Protein AF-A0A2R5L5A8-F1 (afdb_monomer)

Mean predicted aligned error: 20.53 Å

Organism: NCBI:txid34597

Secondary structure (DSSP, 8-state):
--SSSTTTTTTS-TT-----S-S--------TTS--S--------------TT---------------------PPPPSS----PPP---TTHHHHHHHHHHHHHHHHHHHHHHHHHHHHHHHHGGG-TTHHHHHHHHHHHHHHHHHHHHHHHHHHHHHHH--------TT-HHHHHHHHHHHHHHHHHHHHHHHHHHHHHHHHHHHHHHHHHHHHHHHHHHHHHHHHHHHHHHHHHHHHHHHHHHTTSPPP---

Sequence (255 aa):
AGGFEEHWQHRMGANWSVTSVQSAPEAVGACTLCQQQGAPENSAKGRLNWTFAGEALDHLVDESPSKNIFPSICSAPSMTGMRMCAVVELMDHELLKKRVDESICLVRRLEGTVQQLLDVLMELAPQFDEASNSKGLLQDALTGCRSIRICLVESFRLICSFTISPIPDAKDECHQRCCYENKQLKDELTSLSEKHSKQSTELQNALDQISTFKEKKEGMERAISRQLNKTKMVLKQTRGNLNVLRNKDPKPEKK

Nearest PDB structures (foldseek):
  6gir-assembly1_A-2  TM=7.587E-01  e=1.049E+00  Arabidopsis thaliana
  3qo5-assembly1_A-2  TM=7.769E-01  e=2.145E+00  Candida albicans
  3ja6-assembly1_I  TM=4.341E-01  e=4.995E+00  Escherichia coli
  5nnv-assembly1_A  TM=5.055E-01  e=8.969E+00  Bacillus subtilis subsp. subtilis str. 168

pLDDT: mean 70.55, std 26.15, range [29.61, 98.44]

Radius of gyration: 45.88 Å; Cα contacts (8 Å, |Δi|>4): 43; chains: 1; bounding box: 86×84×143 Å

Structure (mmCIF, N/CA/C/O backbone):
data_AF-A0A2R5L5A8-F1
#
_entry.id   AF-A0A2R5L5A8-F1
#
loop_
_atom_site.group_PDB
_atom_site.id
_atom_site.type_symbol
_atom_site.label_atom_id
_atom_site.label_alt_id
_atom_site.label_comp_id
_atom_site.label_asym_id
_atom_site.label_entity_id
_atom_site.label_seq_id
_atom_site.pdbx_PDB_ins_code
_atom_site.Cartn_x
_atom_site.Cartn_y
_atom_site.Cartn_z
_atom_site.occupancy
_atom_site.B_iso_or_equiv
_atom_site.auth_seq_id
_atom_site.auth_comp_id
_atom_site.auth_asym_id
_atom_site.auth_atom_id
_atom_site.pdbx_PDB_model_num
ATOM 1 N N . ALA A 1 1 ? -4.826 17.226 -42.762 1.00 43.16 1 ALA A N 1
ATOM 2 C CA . ALA A 1 1 ? -4.986 15.830 -42.308 1.00 43.16 1 ALA A CA 1
ATOM 3 C C . ALA A 1 1 ? -4.917 14.947 -43.545 1.00 43.16 1 ALA A C 1
ATOM 5 O O . ALA A 1 1 ? -5.653 15.232 -44.477 1.00 43.16 1 ALA A O 1
ATOM 6 N N . GLY A 1 2 ? -3.978 14.000 -43.612 1.00 35.91 2 GLY A N 1
ATOM 7 C CA . GLY A 1 2 ? -3.829 13.127 -44.789 1.00 35.91 2 GLY A CA 1
ATOM 8 C C . GLY A 1 2 ? -2.410 12.646 -45.121 1.00 35.91 2 GLY A C 1
ATOM 9 O O . GLY A 1 2 ? -2.268 11.877 -46.051 1.00 35.91 2 GLY A O 1
ATOM 10 N N . GLY A 1 3 ? -1.363 13.066 -44.397 1.00 31.98 3 GLY A N 1
ATOM 11 C CA . GLY A 1 3 ? 0.029 12.687 -44.726 1.00 31.98 3 GLY A CA 1
ATOM 12 C C . GLY A 1 3 ? 0.763 11.825 -43.692 1.00 31.98 3 GLY A C 1
ATOM 13 O O . GLY A 1 3 ? 1.909 11.460 -43.917 1.00 31.98 3 GLY A O 1
ATOM 14 N N . PHE A 1 4 ? 0.151 11.527 -42.540 1.00 38.19 4 PHE A N 1
ATOM 15 C CA . PHE A 1 4 ? 0.830 10.826 -41.435 1.00 38.19 4 PHE A CA 1
ATOM 16 C C . PHE A 1 4 ? 0.575 9.308 -41.425 1.00 38.19 4 PHE A C 1
ATOM 18 O O . PHE A 1 4 ? 1.280 8.562 -40.751 1.00 38.19 4 PHE A O 1
ATOM 25 N N . GLU A 1 5 ? -0.422 8.848 -42.181 1.00 35.78 5 GLU A N 1
ATOM 26 C CA . GLU A 1 5 ? -0.946 7.478 -42.110 1.00 35.78 5 GLU A CA 1
ATOM 27 C C . GLU A 1 5 ? -0.343 6.558 -43.188 1.00 35.78 5 GLU A C 1
ATOM 29 O O . GLU A 1 5 ? -0.142 5.368 -42.955 1.00 35.78 5 GLU A O 1
ATOM 34 N N . GLU A 1 6 ? 0.082 7.120 -44.325 1.00 41.88 6 GLU A N 1
ATOM 35 C CA . GLU A 1 6 ? 0.626 6.349 -45.453 1.00 41.88 6 GLU A CA 1
ATOM 36 C C . GLU A 1 6 ? 2.053 5.818 -45.210 1.00 41.88 6 GLU A C 1
ATOM 38 O O . GLU A 1 6 ? 2.452 4.817 -45.802 1.00 41.88 6 GLU A O 1
ATOM 43 N N . HIS A 1 7 ? 2.832 6.412 -44.295 1.00 42.75 7 HIS A N 1
ATOM 44 C CA . HIS A 1 7 ? 4.212 5.962 -44.046 1.00 42.75 7 HIS A CA 1
ATOM 45 C C . HIS A 1 7 ? 4.301 4.679 -43.197 1.00 42.75 7 HIS A C 1
ATOM 47 O O . HIS A 1 7 ? 5.320 3.986 -43.218 1.00 42.75 7 HIS A O 1
ATOM 53 N N . TRP A 1 8 ? 3.242 4.334 -42.459 1.00 37.72 8 TRP A N 1
ATOM 54 C CA . TRP A 1 8 ? 3.260 3.216 -41.508 1.00 37.72 8 TRP A CA 1
ATOM 55 C C . TRP A 1 8 ? 2.626 1.926 -42.039 1.00 37.72 8 TRP A C 1
ATOM 57 O O . TRP A 1 8 ? 2.955 0.849 -41.539 1.00 37.72 8 TRP A O 1
ATOM 67 N N . GLN A 1 9 ? 1.814 1.990 -43.099 1.00 39.84 9 GLN A N 1
ATOM 68 C CA . GLN A 1 9 ? 1.164 0.804 -43.678 1.00 39.84 9 GLN A CA 1
ATOM 69 C C . GLN A 1 9 ? 2.147 -0.177 -44.339 1.00 39.84 9 GLN A C 1
ATOM 71 O O . GLN A 1 9 ? 1.884 -1.373 -44.378 1.00 39.84 9 GLN A O 1
ATOM 76 N N . HIS A 1 10 ? 3.322 0.280 -44.780 1.00 41.53 10 HIS A N 1
ATOM 77 C CA . HIS A 1 10 ? 4.323 -0.600 -45.397 1.00 41.53 10 HIS A CA 1
ATOM 78 C C . HIS A 1 10 ? 5.197 -1.388 -44.400 1.00 41.53 10 HIS A C 1
ATOM 80 O O . HIS A 1 10 ? 5.975 -2.239 -44.831 1.00 41.53 10 HIS A O 1
ATOM 86 N N . ARG A 1 11 ? 5.110 -1.124 -43.084 1.00 47.28 11 ARG A N 1
ATOM 87 C CA . ARG A 1 11 ? 5.985 -1.750 -42.068 1.00 47.28 11 ARG A CA 1
ATOM 88 C C . ARG A 1 11 ? 5.306 -2.774 -41.159 1.00 47.28 11 ARG A C 1
ATOM 90 O O . ARG A 1 11 ? 6.015 -3.500 -40.469 1.00 47.28 11 ARG A O 1
ATOM 97 N N . MET A 1 12 ? 3.978 -2.866 -41.170 1.00 40.78 12 MET A N 1
ATOM 98 C CA . MET A 1 12 ? 3.218 -3.762 -40.294 1.00 40.78 12 MET A CA 1
ATOM 99 C C . MET A 1 12 ? 2.285 -4.619 -41.158 1.00 40.78 12 MET A C 1
ATOM 101 O O . MET A 1 12 ? 1.505 -4.082 -41.935 1.00 40.78 12 MET A O 1
ATOM 105 N N . GLY A 1 13 ? 2.402 -5.949 -41.076 1.00 36.38 13 GLY A N 1
ATOM 106 C CA . GLY A 1 13 ? 1.598 -6.893 -41.866 1.00 36.38 13 GLY A CA 1
ATOM 107 C C . GLY A 1 13 ? 0.079 -6.760 -41.655 1.00 36.38 13 GLY A C 1
ATOM 108 O O . GLY A 1 13 ? -0.372 -6.092 -40.729 1.00 36.38 13 GLY A O 1
ATOM 109 N N . ALA A 1 14 ? -0.692 -7.443 -42.512 1.00 35.97 14 ALA A N 1
ATOM 110 C CA . ALA A 1 14 ? -2.118 -7.246 -42.839 1.00 35.97 14 ALA A CA 1
ATOM 111 C C . ALA A 1 14 ? -3.178 -7.283 -41.706 1.00 35.97 14 ALA A C 1
ATOM 113 O O . ALA A 1 14 ? -4.368 -7.263 -42.003 1.00 35.97 14 ALA A O 1
ATOM 114 N N . ASN A 1 15 ? -2.796 -7.297 -40.428 1.00 37.62 15 ASN A N 1
ATOM 115 C CA . ASN A 1 15 ? -3.724 -7.453 -39.302 1.00 37.62 15 ASN A CA 1
ATOM 116 C C . ASN A 1 15 ? -3.792 -6.231 -38.367 1.00 37.62 15 ASN A C 1
ATOM 118 O O . ASN A 1 15 ? -4.328 -6.341 -37.267 1.00 37.62 15 ASN A O 1
ATOM 122 N N . TRP A 1 16 ? -3.256 -5.073 -38.762 1.00 34.47 16 TRP A N 1
ATOM 123 C CA . TRP A 1 16 ? -3.332 -3.859 -37.943 1.00 34.47 16 TRP A CA 1
ATOM 124 C C . TRP A 1 16 ? -4.451 -2.934 -38.435 1.00 34.47 16 TRP A C 1
ATOM 126 O O . TRP A 1 16 ? -4.299 -2.249 -39.443 1.00 34.47 16 TRP A O 1
ATOM 136 N N . SER A 1 17 ? -5.564 -2.869 -37.700 1.00 33.00 17 SER A N 1
ATOM 137 C CA . SER A 1 17 ? -6.577 -1.818 -37.859 1.00 33.00 17 SER A CA 1
ATOM 138 C C . SER A 1 17 ? -6.504 -0.837 -36.691 1.00 33.00 17 SER A C 1
ATOM 140 O O . SER A 1 17 ? -6.613 -1.242 -35.534 1.00 33.00 17 SER A O 1
ATOM 142 N N . VAL A 1 18 ? -6.348 0.455 -36.986 1.00 36.56 18 VAL A N 1
ATOM 143 C CA . VAL A 1 18 ? -6.511 1.536 -36.006 1.00 36.56 18 VAL A CA 1
ATOM 144 C C . VAL A 1 18 ? -8.008 1.740 -35.786 1.00 36.56 18 VAL A C 1
ATOM 146 O O . VAL A 1 18 ? -8.683 2.382 -36.586 1.00 36.56 18 VAL A O 1
ATOM 149 N N . THR A 1 19 ? -8.556 1.179 -34.711 1.00 32.97 19 THR A N 1
ATOM 150 C CA . THR A 1 19 ? -9.856 1.631 -34.212 1.00 32.97 19 THR A CA 1
ATOM 151 C C . THR A 1 19 ? -9.665 2.941 -33.461 1.00 32.97 19 THR A C 1
ATOM 153 O O . THR A 1 19 ? -8.941 3.017 -32.471 1.00 32.97 19 THR A O 1
ATOM 156 N N . SER A 1 20 ? -10.312 3.962 -34.017 1.00 30.47 20 SER A N 1
ATOM 157 C CA . SER A 1 20 ? -10.499 5.318 -33.515 1.00 30.47 20 SER A CA 1
ATOM 158 C C . SER A 1 20 ? -10.617 5.402 -31.990 1.00 30.47 20 SER A C 1
ATOM 160 O O . SER A 1 20 ? -11.423 4.706 -31.372 1.00 30.47 20 SER A O 1
ATOM 162 N N . VAL A 1 21 ? -9.836 6.309 -31.402 1.00 37.84 21 VAL A N 1
ATOM 163 C CA . VAL A 1 21 ? -9.907 6.702 -29.993 1.00 37.84 21 VAL A CA 1
ATOM 164 C C . VAL A 1 21 ? -11.184 7.509 -29.781 1.00 37.84 21 VAL A C 1
ATOM 166 O O . VAL A 1 21 ? -11.181 8.729 -29.901 1.00 37.84 21 VAL A O 1
ATOM 169 N N . GLN A 1 22 ? -12.281 6.829 -29.471 1.00 35.88 22 GLN A N 1
ATOM 170 C CA . GLN A 1 22 ? -13.429 7.415 -28.789 1.00 35.88 22 GLN A CA 1
ATOM 171 C C . GLN A 1 22 ? -14.140 6.311 -28.003 1.00 35.88 22 GLN A C 1
ATOM 173 O O . GLN A 1 22 ? -14.654 5.360 -28.581 1.00 35.88 22 GLN A O 1
ATOM 178 N N . SER A 1 23 ? -14.188 6.513 -26.684 1.00 30.41 23 SER A N 1
ATOM 179 C CA . SER A 1 23 ? -14.900 5.725 -25.668 1.00 30.41 23 SER A CA 1
ATOM 180 C C . SER A 1 23 ? -14.149 4.531 -25.058 1.00 30.41 23 SER A C 1
ATOM 182 O O . SER A 1 23 ? -13.997 3.486 -25.677 1.00 30.41 23 SER A O 1
ATOM 184 N N . ALA A 1 24 ? -13.836 4.708 -23.768 1.00 29.97 24 ALA A N 1
ATOM 185 C CA . ALA A 1 24 ? -13.964 3.750 -22.660 1.00 29.97 24 ALA A CA 1
ATOM 186 C C . ALA A 1 24 ? -12.665 3.317 -21.929 1.00 29.97 24 ALA A C 1
ATOM 188 O O . ALA A 1 24 ? -11.636 3.085 -22.563 1.00 29.97 24 ALA A O 1
ATOM 189 N N . PRO A 1 25 ? -12.728 3.236 -20.579 1.00 45.41 25 PRO A N 1
ATOM 190 C CA . PRO A 1 25 ? -11.681 2.723 -19.695 1.00 45.41 25 PRO A CA 1
ATOM 191 C C . PRO A 1 25 ? -11.634 1.183 -19.743 1.00 45.41 25 PRO A C 1
ATOM 193 O O . PRO A 1 25 ? -12.505 0.564 -20.336 1.00 45.41 25 PRO A O 1
ATOM 196 N N . GLU A 1 26 ? -10.647 0.588 -19.064 1.00 40.97 26 GLU A N 1
ATOM 197 C CA . GLU A 1 26 ? -10.348 -0.859 -18.986 1.00 40.97 26 GLU A CA 1
ATOM 198 C C . GLU A 1 26 ? -9.492 -1.419 -20.134 1.00 40.97 26 G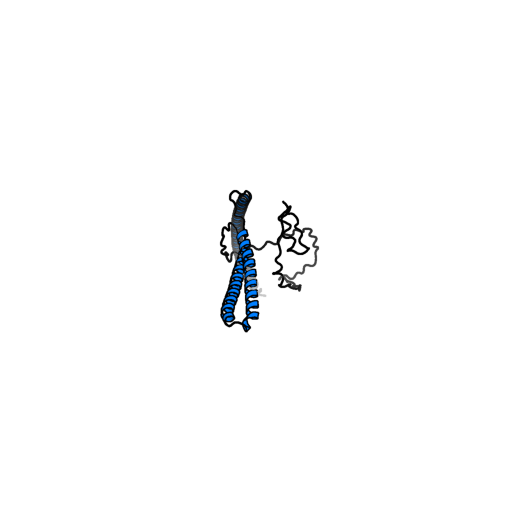LU A C 1
ATOM 200 O O . GLU A 1 26 ? -9.967 -2.010 -21.096 1.00 40.97 26 GLU A O 1
ATOM 205 N N . ALA A 1 27 ? -8.170 -1.325 -19.973 1.00 32.53 27 ALA A N 1
ATOM 206 C CA . ALA A 1 27 ? -7.233 -2.215 -20.652 1.00 32.53 27 ALA A CA 1
ATOM 207 C C . ALA A 1 27 ? -6.053 -2.519 -19.721 1.00 32.53 27 ALA A C 1
ATOM 209 O O . ALA A 1 27 ? -4.976 -1.931 -19.814 1.00 32.53 27 ALA A O 1
ATOM 210 N N . VAL A 1 28 ? -6.265 -3.452 -18.790 1.00 39.16 28 VAL A N 1
ATOM 211 C CA . VAL A 1 28 ? -5.168 -4.152 -18.114 1.00 39.16 28 VAL A CA 1
ATOM 212 C C . VAL A 1 28 ? -4.568 -5.113 -19.139 1.00 39.16 28 VAL A C 1
ATOM 214 O O . VAL A 1 28 ? -5.060 -6.220 -19.347 1.00 39.16 28 VAL A O 1
ATOM 217 N N . GLY A 1 29 ? -3.531 -4.659 -19.843 1.00 33.00 29 GLY A N 1
ATOM 218 C CA . GLY A 1 29 ? -2.768 -5.489 -20.769 1.00 33.00 29 GLY A CA 1
ATOM 219 C C . GLY A 1 29 ? -1.940 -6.517 -20.003 1.00 33.00 29 GLY A C 1
ATOM 220 O O . GLY A 1 29 ? -0.939 -6.176 -19.374 1.00 33.00 29 GLY A O 1
ATOM 221 N N . ALA A 1 30 ? -2.362 -7.780 -20.052 1.00 30.70 30 ALA A N 1
ATOM 222 C CA . ALA A 1 30 ? -1.620 -8.907 -19.507 1.00 30.70 30 ALA A CA 1
ATOM 223 C C . ALA A 1 30 ? -0.300 -9.114 -20.273 1.00 30.70 30 ALA A C 1
ATOM 225 O O . ALA A 1 30 ? -0.287 -9.331 -21.484 1.00 30.70 30 ALA A O 1
ATOM 226 N N . CYS A 1 31 ? 0.818 -9.077 -19.547 1.00 32.59 31 CYS A N 1
ATOM 227 C CA . CYS A 1 31 ? 2.131 -9.476 -20.043 1.00 32.59 31 CYS A CA 1
ATOM 228 C C . CYS A 1 31 ? 2.191 -11.010 -20.145 1.00 32.59 31 CYS A C 1
ATOM 230 O O . CYS A 1 31 ? 2.147 -11.715 -19.137 1.00 32.59 31 CYS A O 1
ATOM 232 N N . THR A 1 32 ? 2.321 -11.536 -21.362 1.00 35.72 32 THR A N 1
ATOM 233 C CA . THR A 1 32 ? 2.351 -12.976 -21.688 1.00 35.72 32 THR A CA 1
ATOM 234 C C . THR A 1 32 ? 3.638 -13.706 -21.278 1.00 35.72 32 THR A C 1
ATOM 236 O O . THR A 1 32 ? 3.840 -14.853 -21.662 1.00 35.72 32 THR A O 1
ATOM 239 N N . LEU A 1 33 ? 4.500 -13.096 -20.456 1.00 34.94 33 LEU A N 1
ATOM 240 C CA . LEU A 1 33 ? 5.757 -13.702 -19.993 1.00 34.94 33 LEU A CA 1
ATOM 241 C C . LEU A 1 33 ? 5.707 -14.301 -18.576 1.00 34.94 33 LEU A C 1
ATOM 243 O O . LEU A 1 33 ? 6.693 -14.890 -18.143 1.00 34.94 33 LEU A O 1
ATOM 247 N N . CYS A 1 34 ? 4.578 -14.206 -17.865 1.00 34.62 34 CYS A N 1
ATOM 248 C CA . CYS A 1 34 ? 4.466 -14.669 -16.471 1.00 34.62 34 CYS A CA 1
ATOM 249 C C . CYS A 1 34 ? 3.620 -15.943 -16.284 1.00 34.62 34 CYS A C 1
ATOM 251 O O . CYS A 1 34 ? 3.324 -16.325 -15.154 1.00 34.62 34 CYS A O 1
ATOM 253 N N . GLN A 1 35 ? 3.210 -16.617 -17.362 1.00 35.34 35 GLN A N 1
ATOM 254 C CA . GLN A 1 35 ? 2.245 -17.720 -17.304 1.00 35.34 35 GLN A CA 1
ATOM 255 C C . GLN A 1 35 ? 2.914 -19.102 -17.323 1.00 35.34 35 GLN A C 1
ATOM 257 O O . GLN A 1 35 ? 2.592 -19.946 -18.150 1.00 35.34 35 GLN A O 1
ATOM 262 N N . GLN A 1 36 ? 3.855 -19.350 -16.412 1.00 37.78 36 GLN A N 1
ATOM 263 C CA . GLN A 1 36 ? 4.289 -20.710 -16.080 1.00 37.78 36 GLN A CA 1
ATOM 264 C C . GLN A 1 36 ? 4.637 -20.796 -14.598 1.00 37.78 36 GLN A C 1
ATOM 266 O O . GLN A 1 36 ? 5.786 -20.594 -14.221 1.00 37.78 36 GLN A O 1
ATOM 271 N N . GLN A 1 37 ? 3.646 -21.118 -13.764 1.00 31.97 37 GLN A N 1
ATOM 272 C CA . GLN A 1 37 ? 3.868 -21.852 -12.516 1.00 31.97 37 GLN A CA 1
ATOM 273 C C . GLN A 1 37 ? 2.544 -22.364 -11.929 1.00 31.97 37 GLN A C 1
ATOM 275 O O . GLN A 1 37 ? 1.722 -21.595 -11.446 1.00 31.97 37 GLN A O 1
ATOM 280 N N . GLY A 1 38 ? 2.387 -23.691 -11.981 1.00 29.61 38 GLY A N 1
ATOM 281 C CA . GLY A 1 38 ? 1.801 -24.508 -10.914 1.00 29.61 38 GLY A CA 1
ATOM 282 C C . GLY A 1 38 ? 0.295 -24.424 -10.669 1.00 29.61 38 GLY A C 1
ATOM 283 O O . GLY A 1 38 ? -0.160 -23.666 -9.820 1.00 29.61 38 GLY A O 1
ATOM 284 N N . ALA A 1 39 ? -0.461 -25.324 -11.298 1.00 33.66 39 ALA A N 1
ATOM 285 C CA . ALA A 1 39 ? -1.726 -25.803 -10.744 1.00 33.66 39 ALA A CA 1
ATOM 286 C C . ALA A 1 39 ? -1.468 -26.660 -9.486 1.00 33.66 39 ALA A C 1
ATOM 288 O O . ALA A 1 39 ? -0.502 -27.428 -9.489 1.00 33.66 39 ALA A O 1
ATOM 289 N N . PRO A 1 40 ? -2.338 -26.628 -8.461 1.00 34.94 40 PRO A N 1
ATOM 290 C CA . PRO A 1 40 ? -2.463 -27.742 -7.537 1.00 34.94 40 PRO A CA 1
ATOM 291 C C . PRO A 1 40 ? -3.795 -28.473 -7.733 1.00 34.94 40 PRO A C 1
ATOM 293 O O . PRO A 1 40 ? -4.869 -27.879 -7.833 1.00 34.94 40 PRO A O 1
ATOM 296 N N . GLU A 1 41 ? -3.676 -29.794 -7.797 1.00 30.53 41 GLU A N 1
ATOM 297 C CA . GLU A 1 41 ? -4.751 -30.767 -7.905 1.00 30.53 41 GLU A CA 1
ATOM 298 C C . GLU A 1 41 ? -5.648 -30.801 -6.660 1.00 30.53 41 GLU A C 1
ATOM 300 O O . GLU A 1 41 ? -5.209 -30.665 -5.516 1.00 30.53 41 GLU A O 1
ATOM 305 N N . ASN A 1 42 ? -6.927 -31.070 -6.912 1.00 31.81 42 ASN A N 1
ATOM 306 C CA . ASN A 1 42 ? -7.938 -31.392 -5.919 1.00 31.81 42 ASN A CA 1
ATOM 307 C C . ASN A 1 42 ? -7.620 -32.721 -5.210 1.00 31.81 42 ASN A C 1
ATOM 309 O O . ASN A 1 42 ? -7.535 -33.767 -5.850 1.00 31.81 42 ASN A O 1
ATOM 313 N N . SER A 1 43 ? -7.582 -32.720 -3.876 1.00 30.61 43 SER A N 1
ATOM 314 C CA . SER A 1 43 ? -7.774 -33.943 -3.088 1.00 30.61 43 SER A CA 1
ATOM 315 C C . SER A 1 43 ? -8.543 -33.637 -1.807 1.00 30.61 43 SER A C 1
ATOM 317 O O . SER A 1 43 ? -7.983 -33.343 -0.751 1.00 30.61 43 SER A O 1
ATOM 319 N N . ALA A 1 44 ? -9.869 -33.690 -1.914 1.00 33.50 44 ALA A N 1
ATOM 320 C CA . ALA A 1 44 ? -10.761 -33.698 -0.769 1.00 33.50 44 ALA A CA 1
ATOM 321 C C . ALA A 1 44 ? -10.695 -35.078 -0.096 1.00 33.50 44 ALA A C 1
ATOM 323 O O . ALA A 1 44 ? -11.229 -36.061 -0.607 1.00 33.50 44 ALA A O 1
ATOM 324 N N . LYS A 1 45 ? -10.043 -35.158 1.066 1.00 35.16 45 LYS A N 1
ATOM 325 C CA . LYS A 1 45 ? -10.222 -36.261 2.017 1.00 35.16 45 LYS A CA 1
ATOM 326 C C . LYS A 1 45 ? -10.727 -35.684 3.331 1.00 35.16 45 LYS A C 1
ATOM 328 O O . LYS A 1 45 ? -10.022 -34.937 4.008 1.00 35.16 45 LYS A O 1
ATOM 333 N N . GLY A 1 46 ? -11.982 -36.014 3.630 1.00 35.28 46 GLY A N 1
ATOM 334 C CA . GLY A 1 46 ? -12.712 -35.570 4.807 1.00 35.28 46 GLY A CA 1
ATOM 335 C C . GLY A 1 46 ? -11.990 -35.928 6.099 1.00 35.28 46 GLY A C 1
ATOM 336 O O . GLY A 1 46 ? -11.523 -37.051 6.287 1.00 35.28 46 GLY A O 1
ATOM 337 N N . ARG A 1 47 ? -11.921 -34.949 6.999 1.00 33.97 47 ARG A N 1
ATOM 338 C CA . ARG A 1 47 ? -11.509 -35.144 8.384 1.00 33.97 47 ARG A CA 1
ATOM 339 C C . ARG A 1 47 ? -12.703 -34.774 9.259 1.00 33.97 47 ARG A C 1
ATOM 341 O O . ARG A 1 47 ? -13.047 -33.606 9.391 1.00 33.97 47 ARG A O 1
ATOM 348 N N . LEU A 1 48 ? -13.371 -35.805 9.771 1.00 40.38 48 LEU A N 1
ATOM 349 C CA . LEU A 1 48 ? -14.419 -35.702 10.782 1.00 40.38 48 LEU A CA 1
ATOM 350 C C . LEU A 1 48 ? -13.773 -35.199 12.079 1.00 40.38 48 LEU A C 1
ATOM 352 O O . LEU A 1 48 ? -12.933 -35.893 12.655 1.00 40.38 48 LEU A O 1
ATOM 356 N N . ASN A 1 49 ? -14.138 -33.996 12.517 1.00 35.69 49 ASN A N 1
ATOM 357 C CA . ASN A 1 49 ? -13.743 -33.475 13.821 1.00 35.69 49 ASN A CA 1
ATOM 358 C C . ASN A 1 49 ? -14.819 -33.840 14.846 1.00 35.69 49 ASN A C 1
ATOM 360 O O . ASN A 1 49 ? -15.949 -33.368 14.769 1.00 35.69 49 ASN A O 1
ATOM 364 N N . TRP A 1 50 ? -14.441 -34.682 15.803 1.00 32.38 50 TRP A N 1
ATOM 365 C CA . TRP A 1 50 ? -15.241 -35.021 16.975 1.00 32.38 50 TRP A CA 1
ATOM 366 C C . TRP A 1 50 ? -15.045 -33.955 18.055 1.00 32.38 50 TRP A C 1
ATOM 368 O O . TRP A 1 50 ? -13.910 -33.586 18.363 1.00 32.38 50 TRP A O 1
ATOM 378 N N . THR A 1 51 ? -16.131 -33.479 18.659 1.00 43.34 51 THR A N 1
ATOM 379 C CA . THR A 1 51 ? -16.077 -32.687 19.893 1.00 43.34 51 THR A CA 1
ATOM 380 C C . THR A 1 51 ? -16.282 -33.594 21.109 1.00 43.34 51 THR A C 1
ATOM 382 O O . THR A 1 51 ? -16.892 -34.660 21.032 1.00 43.34 51 THR A O 1
ATOM 385 N N . PHE A 1 52 ? -15.750 -33.159 22.252 1.00 42.78 52 PHE A N 1
ATOM 386 C CA . PHE A 1 52 ? -15.638 -33.883 23.529 1.00 42.78 52 PHE A CA 1
ATOM 387 C C . PHE A 1 52 ? -16.981 -34.303 24.183 1.00 42.78 52 PHE A C 1
ATOM 389 O O . PHE A 1 52 ? -16.978 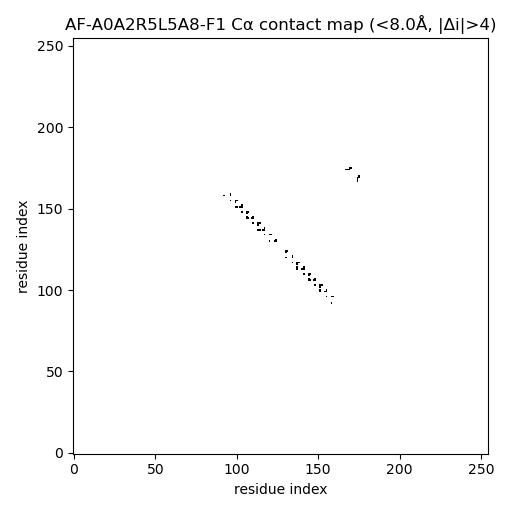-34.845 25.283 1.00 42.78 52 PHE A O 1
ATOM 396 N N . ALA A 1 53 ? -18.126 -34.094 23.523 1.00 44.66 53 ALA A N 1
ATOM 397 C CA . ALA A 1 53 ? -19.458 -34.427 24.038 1.00 44.66 53 ALA A CA 1
ATOM 398 C C . ALA A 1 53 ? -20.313 -35.326 23.115 1.00 44.66 53 ALA A C 1
ATOM 400 O O . ALA A 1 53 ? -21.508 -35.439 23.340 1.00 44.66 53 ALA A O 1
ATOM 401 N N . GLY A 1 54 ? -19.725 -36.001 22.119 1.00 39.78 54 GLY A N 1
ATOM 402 C CA . GLY A 1 54 ? -20.267 -37.264 21.589 1.00 39.78 54 GLY A CA 1
ATOM 403 C C . GLY A 1 54 ? -21.689 -37.289 20.999 1.00 39.78 54 GLY A C 1
ATOM 404 O O . GLY A 1 54 ? -22.324 -38.335 21.085 1.00 39.78 54 GLY A O 1
ATO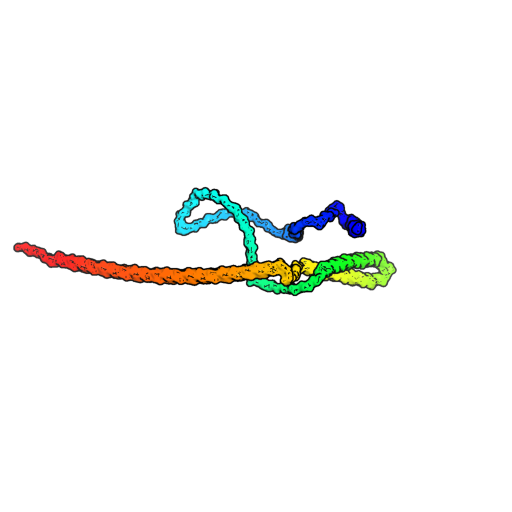M 405 N N . GLU A 1 55 ? -22.179 -36.222 20.362 1.00 36.16 55 GLU A N 1
ATOM 406 C CA . GLU A 1 55 ? -23.460 -36.248 19.633 1.00 36.16 55 GLU A CA 1
ATOM 407 C C . GLU A 1 55 ? -23.272 -35.929 18.140 1.00 36.16 55 GLU A C 1
ATOM 409 O O . GLU A 1 55 ? -22.609 -34.958 17.771 1.00 36.16 55 GLU A O 1
ATOM 414 N N . ALA A 1 56 ? -23.841 -36.781 17.280 1.00 35.66 56 ALA A N 1
ATOM 415 C CA . ALA A 1 56 ? -23.902 -36.602 15.832 1.00 35.66 56 ALA A CA 1
ATOM 416 C C . ALA A 1 56 ? -25.211 -35.888 15.466 1.00 35.66 56 ALA A C 1
ATOM 418 O O . ALA A 1 56 ? -26.282 -36.339 15.870 1.00 35.66 56 ALA A O 1
ATOM 419 N N . LEU A 1 57 ? -25.134 -34.794 14.704 1.00 35.22 57 LEU A N 1
ATOM 420 C CA . LEU A 1 57 ? -26.318 -34.135 14.153 1.00 35.22 57 LEU A CA 1
ATOM 421 C C . LEU A 1 57 ? -26.478 -34.529 12.680 1.00 35.22 57 LEU A C 1
ATOM 423 O O . LEU A 1 57 ? -25.715 -34.079 11.825 1.00 35.22 57 LEU A O 1
ATOM 427 N N . ASP A 1 58 ? -27.474 -35.370 12.407 1.00 35.31 58 ASP A N 1
ATOM 428 C CA . ASP A 1 58 ? -27.961 -35.656 11.060 1.00 35.31 58 ASP A CA 1
ATOM 429 C C . ASP A 1 58 ? -28.873 -34.521 10.557 1.00 35.31 58 ASP A C 1
ATOM 431 O O . ASP A 1 58 ? -29.763 -34.048 11.260 1.00 35.31 58 ASP A O 1
ATOM 435 N N . HIS A 1 59 ? -28.610 -34.114 9.314 1.00 41.28 59 HIS A N 1
ATOM 436 C CA . HIS A 1 59 ? -29.484 -33.476 8.322 1.00 41.28 59 HIS A CA 1
ATOM 437 C C . HIS A 1 59 ? -30.714 -32.670 8.786 1.00 41.28 59 HIS A C 1
ATOM 439 O O . HIS A 1 59 ? -31.774 -33.230 9.051 1.00 41.28 59 HIS A O 1
ATOM 445 N N . LEU A 1 60 ? -30.645 -31.341 8.627 1.00 35.56 60 LEU A N 1
ATOM 446 C CA . LEU A 1 60 ? -31.819 -30.493 8.385 1.00 35.56 60 LEU A CA 1
ATOM 447 C C . LEU A 1 60 ? -31.465 -29.336 7.430 1.00 35.56 60 LEU 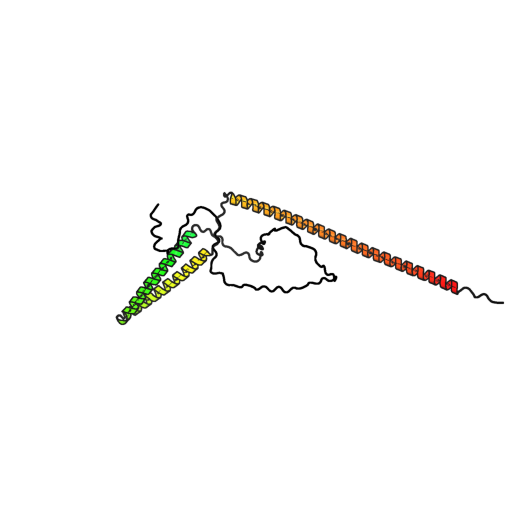A C 1
ATOM 449 O O . LEU A 1 60 ? -30.809 -28.376 7.808 1.00 35.56 60 LEU A O 1
ATOM 453 N N . VAL A 1 61 ? -31.882 -29.526 6.173 1.00 35.84 61 VAL A N 1
ATOM 454 C CA . VAL A 1 61 ? -32.377 -28.545 5.186 1.00 35.84 61 VAL A CA 1
ATOM 455 C C . VAL A 1 61 ? -31.714 -27.157 5.191 1.00 35.84 61 VAL A C 1
ATOM 457 O O . VAL A 1 61 ? -32.110 -26.267 5.936 1.00 35.84 61 VAL A O 1
ATOM 460 N N . ASP A 1 62 ? -30.773 -26.953 4.265 1.00 30.94 62 ASP A N 1
ATOM 461 C CA . ASP A 1 62 ? -30.292 -25.629 3.858 1.00 30.94 62 ASP A CA 1
ATOM 462 C C . ASP A 1 62 ? -31.156 -25.115 2.690 1.00 30.94 62 ASP A C 1
ATOM 464 O O . ASP A 1 62 ? -30.916 -25.436 1.526 1.00 30.94 62 ASP A O 1
ATOM 468 N N . GLU A 1 63 ? -32.202 -24.350 3.006 1.00 37.31 63 GLU A N 1
ATOM 469 C CA . GLU A 1 63 ? -32.740 -23.343 2.088 1.00 37.31 63 GLU A CA 1
ATOM 470 C C . GLU A 1 63 ? -32.250 -21.971 2.557 1.00 37.31 63 GLU A C 1
ATOM 472 O O . GLU A 1 63 ? -32.874 -21.314 3.389 1.00 37.31 63 GLU A O 1
ATOM 477 N N . SER A 1 64 ? -31.125 -21.529 1.997 1.00 33.59 64 SER A N 1
ATOM 478 C CA . SER A 1 64 ? -30.631 -20.161 2.142 1.00 33.59 64 SER A CA 1
ATOM 479 C C . SER A 1 64 ? -30.571 -19.479 0.769 1.00 33.59 64 SER A C 1
ATOM 481 O O . SER A 1 64 ? -29.678 -19.778 -0.029 1.00 33.59 64 SER A O 1
ATOM 483 N N . PRO A 1 65 ? -31.461 -18.516 0.461 1.00 41.44 65 PRO A N 1
ATOM 484 C CA . PRO A 1 65 ? -31.312 -17.650 -0.694 1.00 41.44 65 PRO A CA 1
ATOM 485 C C . PRO A 1 65 ? -30.581 -16.377 -0.261 1.00 41.44 65 PRO A C 1
ATOM 487 O O . PRO A 1 65 ? -31.203 -15.459 0.260 1.00 41.44 65 PRO A O 1
ATOM 490 N N . SER A 1 66 ? -29.265 -16.284 -0.471 1.00 37.47 66 SER A N 1
ATOM 491 C CA . SER A 1 66 ? -28.546 -14.996 -0.512 1.00 37.47 66 SER A CA 1
ATOM 492 C C . SER A 1 66 ? -27.155 -15.159 -1.118 1.00 37.47 66 SER A C 1
ATOM 494 O O . SER A 1 66 ? -26.162 -15.403 -0.437 1.00 37.47 66 SER A O 1
ATOM 496 N N . LYS A 1 67 ? -27.090 -14.967 -2.437 1.00 44.00 67 LYS A N 1
ATOM 497 C CA . LYS A 1 67 ? -25.871 -14.563 -3.136 1.00 44.00 67 LYS A CA 1
ATOM 498 C C . LYS A 1 67 ? -25.500 -13.155 -2.668 1.00 44.00 67 LYS A C 1
ATOM 500 O O . LYS A 1 67 ? -26.037 -12.189 -3.191 1.00 44.00 67 LYS A O 1
ATOM 505 N N . ASN A 1 68 ? -24.567 -13.043 -1.732 1.00 34.03 68 ASN A N 1
ATOM 506 C CA . ASN A 1 68 ? -23.747 -11.845 -1.587 1.00 34.03 68 ASN A CA 1
ATOM 507 C C . ASN A 1 68 ? -22.291 -12.273 -1.732 1.00 34.03 68 ASN A C 1
ATOM 509 O O . ASN A 1 68 ? -21.654 -12.769 -0.806 1.00 34.03 68 ASN A O 1
ATOM 513 N N . ILE A 1 69 ? -21.806 -12.132 -2.964 1.00 36.03 69 ILE A N 1
ATOM 514 C CA . ILE A 1 69 ? -20.395 -12.203 -3.316 1.00 36.03 69 ILE A CA 1
ATOM 515 C C . ILE A 1 69 ? -19.759 -10.962 -2.689 1.00 36.03 69 ILE A C 1
ATOM 517 O O . ILE A 1 69 ? -19.833 -9.872 -3.251 1.00 36.03 69 ILE A O 1
ATOM 521 N N . PHE A 1 70 ? -19.177 -11.105 -1.502 1.00 30.73 70 PHE A N 1
ATOM 522 C CA . PHE A 1 70 ? -18.225 -10.113 -1.023 1.00 30.73 70 PHE A CA 1
ATOM 523 C C . PHE A 1 70 ? -16.950 -10.260 -1.863 1.00 30.73 70 PHE A C 1
ATOM 525 O O . PHE A 1 70 ? -16.409 -11.369 -1.935 1.00 30.73 70 PHE A O 1
ATOM 532 N N . PRO A 1 71 ? -16.455 -9.196 -2.522 1.00 36.19 71 PRO A N 1
ATOM 533 C CA . PRO A 1 71 ? -15.135 -9.246 -3.120 1.00 36.19 71 PRO A CA 1
ATOM 534 C C . PRO A 1 71 ? -14.123 -9.483 -1.999 1.00 36.19 71 PRO A C 1
ATOM 536 O O . PRO A 1 71 ? -14.152 -8.821 -0.961 1.00 36.19 71 PRO A O 1
ATOM 539 N N . SER A 1 72 ? -13.270 -10.484 -2.211 1.00 31.11 72 SER A N 1
ATOM 540 C CA . SER A 1 72 ? -12.166 -10.845 -1.329 1.00 31.11 72 SER A CA 1
ATOM 541 C C . SER A 1 72 ? -11.438 -9.584 -0.874 1.00 31.11 72 SER A C 1
ATOM 543 O O . SER A 1 72 ? -10.893 -8.850 -1.696 1.00 31.11 72 SER A O 1
ATOM 545 N N . ILE A 1 73 ? -11.430 -9.338 0.435 1.00 35.91 73 ILE A N 1
ATOM 546 C CA . ILE A 1 73 ? -10.622 -8.291 1.052 1.00 35.91 73 ILE A CA 1
ATOM 547 C C . ILE A 1 73 ? -9.172 -8.616 0.692 1.00 35.91 73 ILE A C 1
ATOM 549 O O . ILE A 1 73 ? -8.604 -9.583 1.203 1.00 35.91 73 ILE A O 1
ATOM 553 N N . CYS A 1 74 ? -8.586 -7.845 -0.228 1.00 34.16 74 CYS A N 1
ATOM 554 C CA . CYS A 1 74 ? -7.145 -7.830 -0.428 1.00 34.16 74 CYS A CA 1
ATOM 555 C C . CYS A 1 74 ? -6.531 -7.522 0.931 1.00 34.16 74 CYS A C 1
ATOM 557 O O . CYS A 1 74 ? -6.706 -6.428 1.468 1.00 34.16 74 CYS A O 1
ATOM 559 N N . SER A 1 75 ? -5.878 -8.521 1.517 1.00 34.81 75 SER A N 1
ATOM 560 C CA . SER A 1 75 ? -5.165 -8.376 2.772 1.00 34.81 75 SER A CA 1
ATOM 561 C C . SER A 1 75 ? -4.228 -7.180 2.639 1.00 34.81 75 SER A C 1
ATOM 563 O O . SER A 1 75 ? -3.367 -7.160 1.757 1.00 34.81 75 SER A O 1
ATOM 565 N N . AL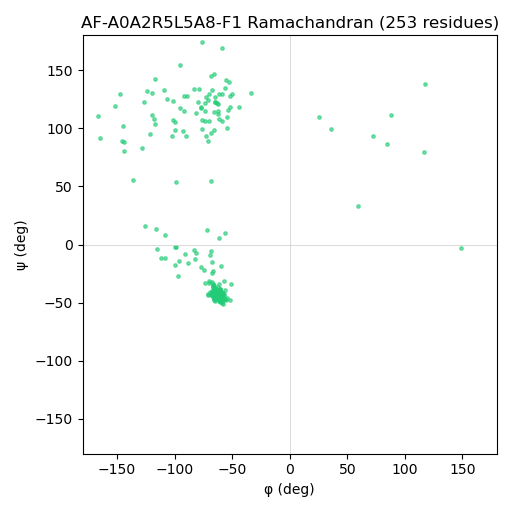A A 1 76 ? -4.432 -6.165 3.479 1.00 39.34 76 ALA A N 1
ATOM 566 C CA . ALA A 1 76 ? -3.500 -5.057 3.588 1.00 39.34 76 ALA A CA 1
ATOM 567 C C . ALA A 1 76 ? -2.098 -5.650 3.816 1.00 39.34 76 ALA A C 1
ATOM 569 O O . ALA A 1 76 ? -1.952 -6.513 4.692 1.00 39.34 76 ALA A O 1
ATOM 570 N N . PRO A 1 77 ? -1.079 -5.264 3.027 1.00 43.00 77 PRO A N 1
ATOM 571 C CA . PRO A 1 77 ? 0.261 -5.780 3.236 1.00 43.00 77 PRO A CA 1
ATOM 572 C C . PRO A 1 77 ? 0.688 -5.406 4.654 1.00 43.00 77 PRO A C 1
ATOM 574 O O . PRO A 1 77 ? 0.530 -4.256 5.075 1.00 43.00 77 PRO A O 1
ATOM 577 N N . SER A 1 78 ? 1.168 -6.399 5.408 1.00 37.91 78 SER A N 1
ATOM 578 C CA . SER A 1 78 ? 1.638 -6.180 6.769 1.00 37.91 78 SER A CA 1
ATOM 579 C C . SER A 1 78 ? 2.665 -5.051 6.764 1.00 37.91 78 SER A C 1
ATOM 581 O O . SER A 1 78 ? 3.493 -4.946 5.857 1.00 37.91 78 SER A O 1
ATOM 583 N N . MET A 1 79 ? 2.594 -4.196 7.782 1.00 41.97 79 MET A N 1
ATOM 584 C CA . MET A 1 79 ? 3.522 -3.094 8.050 1.00 41.97 79 MET A CA 1
ATOM 585 C C . MET A 1 79 ? 4.906 -3.629 8.460 1.00 41.97 79 MET A C 1
ATOM 587 O O . MET A 1 79 ? 5.429 -3.313 9.523 1.00 41.97 79 MET A O 1
ATOM 591 N N . THR A 1 80 ? 5.498 -4.482 7.628 1.00 44.16 80 THR A N 1
ATOM 592 C CA . THR A 1 80 ? 6.810 -5.091 7.822 1.00 44.16 80 THR A CA 1
ATOM 593 C C . THR A 1 80 ? 7.606 -4.849 6.547 1.00 44.16 80 THR A C 1
ATOM 595 O O . THR A 1 80 ? 7.634 -5.663 5.630 1.00 44.16 80 THR A O 1
ATOM 598 N N . GLY A 1 81 ? 8.201 -3.659 6.480 1.00 43.09 81 GLY A N 1
ATOM 599 C CA . GLY A 1 81 ? 8.989 -3.191 5.345 1.00 43.09 81 GLY A CA 1
ATOM 600 C C . GLY A 1 81 ? 8.354 -1.973 4.694 1.00 43.09 81 GLY A C 1
ATOM 601 O O . GLY A 1 81 ? 7.733 -2.084 3.640 1.00 43.09 81 GLY A O 1
ATOM 602 N N . MET A 1 82 ? 8.546 -0.793 5.292 1.00 49.03 82 MET A N 1
ATOM 603 C CA . MET A 1 82 ? 8.485 0.448 4.520 1.00 49.03 82 MET A CA 1
ATOM 604 C C . MET A 1 82 ? 9.473 0.292 3.359 1.00 49.03 82 MET A C 1
ATOM 606 O O . MET A 1 82 ? 10.684 0.401 3.551 1.00 49.03 82 MET A O 1
ATOM 610 N N . ARG A 1 83 ? 8.977 -0.031 2.160 1.00 55.97 83 ARG A N 1
ATOM 611 C CA . ARG A 1 83 ? 9.786 0.093 0.950 1.00 55.97 83 ARG A CA 1
ATOM 612 C C . ARG A 1 83 ? 10.102 1.574 0.840 1.00 55.97 83 ARG A C 1
ATOM 614 O O . ARG A 1 83 ? 9.191 2.387 0.710 1.00 55.97 83 ARG A O 1
ATOM 621 N N . MET A 1 84 ? 11.376 1.927 0.968 1.00 48.00 84 MET A N 1
ATOM 622 C CA . MET A 1 84 ? 11.816 3.271 0.633 1.00 48.00 84 MET A CA 1
ATOM 623 C C . MET A 1 84 ? 11.517 3.477 -0.852 1.00 48.00 84 MET A C 1
ATOM 625 O O . MET A 1 84 ? 12.137 2.848 -1.705 1.00 48.00 84 MET A O 1
ATOM 629 N N . CYS A 1 85 ? 10.519 4.302 -1.149 1.00 57.03 85 CYS A N 1
ATOM 630 C CA . CYS A 1 85 ? 10.183 4.700 -2.506 1.00 57.03 85 CYS A CA 1
ATOM 631 C C . CYS A 1 85 ? 10.759 6.097 -2.728 1.00 57.03 85 CYS A C 1
ATOM 633 O O . CYS A 1 85 ? 10.454 7.018 -1.971 1.00 57.03 85 CYS A O 1
ATOM 635 N N . ALA A 1 86 ? 11.593 6.258 -3.752 1.00 56.78 86 ALA A N 1
ATOM 636 C CA . ALA A 1 86 ? 11.971 7.580 -4.225 1.00 56.78 86 ALA A CA 1
ATOM 637 C C . ALA A 1 86 ? 10.833 8.116 -5.100 1.00 56.78 86 ALA A C 1
ATOM 639 O O . ALA A 1 86 ? 10.449 7.477 -6.079 1.00 56.78 86 ALA A O 1
ATOM 640 N N . VAL A 1 87 ? 10.286 9.273 -4.733 1.00 61.25 87 VAL A N 1
ATOM 641 C CA . VAL A 1 87 ? 9.336 10.014 -5.568 1.00 61.25 87 VAL A CA 1
ATOM 642 C C . VAL A 1 87 ? 10.144 11.052 -6.331 1.00 61.25 87 VAL A C 1
ATOM 644 O O . VAL A 1 87 ? 10.795 11.896 -5.719 1.00 61.25 87 VAL A O 1
ATOM 647 N N . VAL A 1 88 ? 10.148 10.954 -7.658 1.00 63.97 88 VAL A N 1
ATOM 648 C CA . VAL A 1 88 ? 10.885 11.865 -8.537 1.00 63.97 88 VAL A CA 1
ATOM 649 C C . VAL A 1 88 ? 9.905 12.478 -9.517 1.00 63.97 88 VAL A C 1
ATOM 651 O O . VAL A 1 88 ? 9.110 11.775 -10.141 1.00 63.97 88 VAL A O 1
ATOM 654 N N . GLU A 1 89 ? 9.979 13.793 -9.655 1.00 66.44 89 GLU A N 1
ATOM 655 C CA . GLU A 1 89 ? 9.249 14.517 -10.679 1.00 66.44 89 GLU A CA 1
ATOM 656 C C . GLU A 1 89 ? 9.947 14.308 -12.029 1.00 66.44 89 GLU A C 1
ATOM 658 O O . GLU A 1 89 ? 11.043 14.810 -12.279 1.00 66.44 89 GLU A O 1
ATOM 663 N N . LEU A 1 90 ? 9.334 13.502 -12.894 1.00 65.88 90 LEU A N 1
ATOM 664 C CA . LEU A 1 90 ? 9.799 13.276 -14.258 1.00 65.88 90 LEU A CA 1
ATOM 665 C C . LEU A 1 90 ? 8.965 14.138 -15.201 1.00 65.88 90 LEU A C 1
ATOM 667 O O . LEU A 1 90 ? 7.863 13.746 -15.574 1.00 65.88 90 LEU A O 1
ATOM 671 N N . MET A 1 91 ? 9.506 15.293 -15.597 1.00 66.00 91 MET A N 1
ATOM 672 C CA . MET A 1 91 ? 8.844 16.210 -16.536 1.00 66.00 91 MET A CA 1
ATOM 673 C C . MET A 1 91 ? 8.481 15.542 -17.863 1.00 66.00 91 MET A C 1
ATOM 675 O O . MET A 1 91 ? 7.388 15.750 -18.369 1.00 66.00 91 MET A O 1
ATOM 679 N N . ASP A 1 92 ? 9.355 14.676 -18.382 1.00 79.62 92 ASP A N 1
ATOM 680 C CA . ASP A 1 92 ? 9.176 14.082 -19.704 1.00 79.62 92 ASP A CA 1
ATOM 681 C C . ASP A 1 92 ? 9.478 12.572 -19.714 1.00 79.62 92 ASP A C 1
ATOM 683 O O . ASP A 1 92 ? 10.320 12.090 -20.477 1.00 79.62 92 ASP A O 1
ATOM 687 N N . HIS A 1 93 ? 8.803 11.795 -18.858 1.00 84.88 93 HIS A N 1
ATOM 688 C CA . HIS A 1 93 ? 8.978 10.333 -18.805 1.00 84.88 93 HIS A CA 1
ATOM 689 C C . HIS A 1 93 ? 8.823 9.669 -20.188 1.00 84.88 93 HIS A C 1
ATOM 691 O O . HIS A 1 93 ? 9.672 8.880 -20.607 1.00 84.88 93 HIS A O 1
ATOM 697 N N . GLU A 1 94 ? 7.768 10.029 -20.923 1.00 85.19 94 GLU A N 1
ATOM 698 C CA . GLU A 1 94 ? 7.490 9.477 -22.254 1.00 85.19 94 GLU A CA 1
ATOM 699 C C . GLU A 1 94 ? 8.539 9.894 -23.292 1.00 85.19 94 GLU A C 1
ATOM 701 O O . GLU A 1 94 ? 8.919 9.096 -24.153 1.00 85.19 94 GLU A O 1
ATOM 706 N N . LEU A 1 95 ? 9.071 11.118 -23.195 1.00 88.25 95 LEU A N 1
ATOM 707 C CA . LEU A 1 95 ? 10.154 11.561 -24.070 1.00 88.25 95 LEU A CA 1
ATOM 708 C C . LEU A 1 95 ? 11.427 10.765 -23.797 1.00 88.25 95 LEU A C 1
ATOM 710 O O . LEU A 1 95 ? 12.064 10.302 -24.739 1.00 88.25 95 LEU A O 1
ATOM 714 N N . LEU A 1 96 ? 11.790 10.576 -22.525 1.00 90.88 96 LEU A N 1
ATOM 715 C CA . LEU A 1 96 ? 12.965 9.801 -22.136 1.00 90.88 96 LEU A CA 1
ATOM 716 C C . LEU A 1 96 ? 12.848 8.354 -22.627 1.00 90.88 96 LEU A C 1
ATOM 718 O O . LEU A 1 96 ? 13.769 7.843 -23.265 1.00 90.88 96 LEU A O 1
ATOM 722 N N . LYS A 1 97 ? 11.692 7.723 -22.402 1.00 91.88 97 LYS A N 1
ATOM 723 C CA . LYS A 1 97 ? 11.383 6.377 -22.895 1.00 91.88 97 LYS A CA 1
ATOM 724 C C . LYS A 1 97 ? 11.548 6.286 -24.414 1.00 91.88 97 LYS A C 1
ATOM 726 O O . LYS A 1 97 ? 12.249 5.397 -24.897 1.00 91.88 97 LYS A O 1
ATOM 731 N N . LYS A 1 98 ? 10.985 7.244 -25.159 1.00 92.94 98 LYS A N 1
ATOM 732 C CA . LYS A 1 98 ? 11.114 7.325 -26.620 1.00 92.94 98 LYS A CA 1
ATOM 733 C C . LYS A 1 98 ? 12.567 7.505 -27.071 1.00 92.94 98 LYS A C 1
ATOM 735 O O . LYS A 1 98 ? 13.011 6.813 -27.980 1.00 92.94 98 LYS A O 1
ATOM 740 N N . ARG A 1 99 ? 13.333 8.395 -26.433 1.00 93.75 99 ARG A N 1
ATOM 741 C CA . ARG A 1 99 ? 14.744 8.654 -26.779 1.00 93.75 99 ARG A CA 1
ATOM 742 C C . ARG A 1 99 ? 15.640 7.446 -26.545 1.00 93.75 99 ARG A C 1
ATOM 744 O O . ARG A 1 99 ? 16.531 7.181 -27.353 1.00 93.75 99 ARG A O 1
ATOM 751 N N . VAL A 1 100 ? 15.414 6.716 -25.457 1.00 95.81 100 VAL A N 1
ATOM 752 C CA . VAL A 1 100 ? 16.159 5.486 -25.177 1.00 95.81 100 VAL A CA 1
ATOM 753 C C . VAL A 1 100 ? 15.806 4.404 -26.201 1.00 95.81 100 VAL A C 1
ATOM 755 O O . VAL A 1 100 ? 16.719 3.778 -26.735 1.00 95.81 100 VAL A O 1
ATOM 758 N N . ASP A 1 101 ? 14.529 4.238 -26.558 1.00 96.19 101 ASP A N 1
ATOM 759 C CA . ASP A 1 101 ? 14.098 3.281 -27.592 1.00 96.19 101 ASP A CA 1
ATOM 760 C C . ASP A 1 101 ? 14.680 3.602 -28.985 1.00 96.19 101 ASP A C 1
ATOM 762 O O . ASP A 1 101 ? 15.254 2.736 -29.656 1.00 96.19 101 ASP A O 1
ATOM 766 N N . GLU A 1 102 ? 14.648 4.879 -29.382 1.00 97.06 102 GLU A N 1
ATOM 767 C CA . GLU A 1 102 ? 15.301 5.374 -30.601 1.00 97.06 102 GLU A CA 1
ATOM 768 C C . GLU A 1 102 ? 16.809 5.069 -30.588 1.00 97.06 102 GLU A C 1
ATOM 770 O O . GLU A 1 102 ? 17.358 4.570 -31.575 1.00 97.06 102 GLU A O 1
ATOM 775 N N . SER A 1 103 ? 17.478 5.306 -29.457 1.00 96.88 103 SER A N 1
ATOM 776 C CA . SER A 1 103 ? 18.916 5.055 -29.296 1.00 96.88 103 SER A CA 1
ATOM 777 C C . SER A 1 103 ? 19.257 3.567 -29.413 1.00 96.88 103 SER A C 1
ATOM 779 O O . SER A 1 103 ? 20.239 3.214 -30.067 1.00 96.88 103 SER A O 1
ATOM 781 N N . ILE A 1 104 ? 18.427 2.675 -28.859 1.00 97.44 104 ILE A N 1
ATOM 782 C CA . ILE A 1 104 ? 18.582 1.221 -29.023 1.00 97.44 104 ILE A CA 1
ATOM 783 C C . ILE A 1 104 ? 18.527 0.851 -30.509 1.00 97.44 104 ILE A C 1
ATOM 785 O O . ILE A 1 104 ? 19.359 0.077 -30.990 1.00 97.44 104 ILE A O 1
ATOM 789 N N . CYS A 1 105 ? 17.567 1.409 -31.250 1.00 96.88 105 CYS A N 1
ATOM 790 C CA . CYS A 1 105 ? 17.423 1.157 -32.681 1.00 96.88 105 CYS A CA 1
ATOM 791 C C . CYS A 1 105 ? 18.635 1.654 -33.483 1.00 96.88 105 CYS A C 1
ATOM 793 O O . CYS A 1 105 ? 19.112 0.948 -34.373 1.00 96.88 105 CYS A O 1
ATOM 795 N N . LEU A 1 106 ? 19.163 2.837 -33.159 1.00 97.69 106 LEU A N 1
ATOM 796 C CA . LEU A 1 106 ? 20.352 3.394 -33.809 1.00 97.69 106 LEU A CA 1
ATOM 797 C C . LEU A 1 106 ? 21.600 2.546 -33.547 1.00 97.69 106 LEU A C 1
ATOM 799 O O . LEU A 1 106 ? 22.317 2.210 -34.488 1.00 97.69 106 LEU A O 1
ATOM 803 N N . VAL A 1 107 ? 21.829 2.135 -32.299 1.00 97.44 107 VAL A N 1
ATOM 804 C CA . VAL A 1 107 ? 22.989 1.307 -31.937 1.00 97.44 107 VAL A CA 1
ATOM 805 C C . VAL A 1 107 ? 22.910 -0.075 -32.585 1.00 97.44 107 VAL A C 1
ATOM 807 O O . VAL A 1 107 ? 23.921 -0.565 -33.073 1.00 97.44 107 VAL A O 1
ATOM 810 N N . ARG A 1 108 ? 21.718 -0.683 -32.693 1.00 96.25 108 ARG A N 1
ATOM 811 C CA . ARG A 1 108 ? 21.531 -1.936 -33.454 1.00 96.25 108 ARG A CA 1
ATOM 812 C C . ARG A 1 108 ? 21.900 -1.784 -34.931 1.00 96.25 108 ARG A C 1
ATOM 814 O O . ARG A 1 108 ? 22.488 -2.691 -35.511 1.00 96.25 108 ARG A O 1
ATOM 821 N N . ARG A 1 109 ? 21.559 -0.648 -35.548 1.00 96.75 109 ARG A N 1
ATOM 822 C CA . ARG A 1 109 ? 21.934 -0.366 -36.943 1.00 96.75 109 ARG A CA 1
ATOM 823 C C . ARG A 1 109 ? 23.443 -0.202 -37.092 1.00 96.75 109 ARG A C 1
ATOM 825 O O . ARG A 1 109 ? 24.003 -0.774 -38.018 1.00 96.75 109 ARG A O 1
ATOM 832 N N . LEU A 1 110 ? 24.086 0.523 -36.174 1.00 96.31 110 LEU A N 1
ATOM 833 C CA . LEU A 1 110 ? 25.545 0.663 -36.143 1.00 96.31 110 LEU A CA 1
ATOM 834 C C . LEU A 1 110 ? 26.239 -0.686 -35.938 1.00 96.31 110 LEU A C 1
ATOM 836 O O . LEU A 1 110 ? 27.175 -0.986 -36.667 1.00 96.31 110 LEU A O 1
ATOM 840 N N . GLU A 1 111 ? 25.741 -1.519 -35.020 1.00 94.88 111 GLU A N 1
ATOM 841 C CA . GLU A 1 111 ? 26.224 -2.890 -34.815 1.00 94.88 111 GLU A CA 1
ATOM 842 C C . GLU A 1 111 ? 26.176 -3.684 -36.131 1.00 94.88 111 GLU A C 1
ATOM 844 O O . GLU A 1 111 ? 27.167 -4.300 -36.513 1.00 94.88 111 GLU A O 1
ATOM 849 N N . GLY A 1 112 ? 25.063 -3.597 -36.868 1.00 94.25 112 GLY A N 1
ATOM 850 C CA . GLY A 1 112 ? 24.916 -4.225 -38.182 1.00 94.25 112 GLY A CA 1
ATOM 851 C C . GLY A 1 112 ? 25.889 -3.687 -39.234 1.00 94.25 112 GLY A C 1
ATOM 852 O O . GLY A 1 112 ? 26.502 -4.473 -39.948 1.00 94.25 112 GLY A O 1
ATOM 853 N N . THR A 1 113 ? 26.077 -2.368 -39.322 1.00 95.69 113 THR A N 1
ATOM 854 C CA . THR A 1 113 ? 27.036 -1.762 -40.262 1.00 95.69 113 THR A CA 1
ATOM 855 C C . THR A 1 113 ? 28.478 -2.145 -39.931 1.00 95.69 113 THR A C 1
ATOM 857 O O . THR A 1 113 ? 29.234 -2.494 -40.830 1.00 95.69 113 THR A O 1
ATOM 860 N N . VAL A 1 114 ? 28.866 -2.128 -38.654 1.00 94.81 114 VAL A N 1
ATOM 861 C CA . VAL A 1 114 ? 30.210 -2.540 -38.220 1.00 94.81 114 VAL A CA 1
ATOM 862 C C . VAL A 1 114 ? 30.440 -4.024 -38.498 1.00 94.81 114 VAL A C 1
ATOM 864 O O . VAL A 1 114 ? 31.509 -4.383 -38.983 1.00 94.81 114 VAL A O 1
ATOM 867 N N . GLN A 1 115 ? 29.437 -4.876 -38.263 1.00 93.81 115 GLN A N 1
ATOM 868 C CA . GLN A 1 115 ? 29.512 -6.298 -38.603 1.00 93.81 115 GLN A CA 1
ATOM 869 C C . GLN A 1 115 ? 29.701 -6.505 -40.112 1.00 93.81 115 GLN A C 1
ATOM 871 O O . GLN A 1 115 ? 30.600 -7.235 -40.506 1.00 93.81 115 GLN A O 1
ATOM 876 N N . GLN A 1 116 ? 28.935 -5.803 -40.952 1.00 93.31 116 GLN A N 1
ATOM 877 C CA . GLN A 1 116 ? 29.084 -5.872 -42.411 1.00 93.31 116 GLN A CA 1
ATOM 878 C C . GLN A 1 116 ? 30.482 -5.443 -42.874 1.00 93.31 116 GLN A C 1
ATOM 880 O O . GLN A 1 116 ? 31.074 -6.090 -43.732 1.00 93.31 116 GLN A O 1
ATOM 885 N N . LEU A 1 117 ? 31.034 -4.369 -42.298 1.00 91.12 117 LEU A N 1
ATOM 886 C CA . LEU A 1 117 ? 32.397 -3.924 -42.604 1.00 91.12 117 LEU A CA 1
ATOM 887 C C . LEU A 1 117 ? 33.448 -4.949 -42.164 1.00 91.12 117 LEU A C 1
ATOM 889 O O . LEU A 1 117 ? 34.432 -5.162 -42.871 1.00 91.12 117 LEU A O 1
ATOM 893 N N . LEU A 1 118 ? 33.238 -5.596 -41.017 1.00 89.88 118 LEU A N 1
ATOM 894 C CA . LEU A 1 118 ? 34.108 -6.658 -40.528 1.00 89.88 118 LEU A CA 1
ATOM 895 C C . LEU A 1 118 ? 34.072 -7.886 -41.451 1.00 89.88 118 LEU A C 1
ATOM 897 O O . LEU A 1 118 ? 35.128 -8.437 -41.750 1.00 89.88 118 LEU A O 1
ATOM 901 N N . ASP A 1 119 ? 32.889 -8.270 -41.935 1.00 89.62 119 ASP A N 1
ATOM 902 C CA . ASP A 1 119 ? 32.708 -9.392 -42.862 1.00 89.62 119 ASP A CA 1
ATOM 903 C C . ASP A 1 119 ? 33.426 -9.117 -44.199 1.00 89.62 119 ASP A C 1
ATOM 905 O O . ASP A 1 119 ? 34.213 -9.941 -44.661 1.00 89.62 119 ASP A O 1
ATOM 909 N N . VAL A 1 120 ? 33.269 -7.909 -44.758 1.00 88.81 120 VAL A N 1
ATOM 910 C CA . VAL A 1 120 ? 33.974 -7.472 -45.980 1.00 88.81 120 VAL A CA 1
ATOM 911 C C . VAL A 1 120 ? 35.496 -7.475 -45.791 1.00 88.81 120 VAL A C 1
ATOM 913 O O . VAL A 1 120 ? 36.238 -7.917 -46.668 1.00 88.81 120 VAL A O 1
ATOM 916 N N . LEU A 1 121 ? 35.994 -7.020 -44.637 1.00 85.88 121 LEU A N 1
ATOM 917 C CA . LEU A 1 121 ? 37.428 -7.082 -44.343 1.00 85.88 121 LEU A CA 1
ATOM 918 C C . LEU A 1 121 ? 37.935 -8.512 -44.168 1.00 85.88 121 LEU A C 1
ATOM 920 O O . LEU A 1 121 ? 39.081 -8.782 -44.516 1.00 85.88 121 LEU A O 1
ATOM 924 N N . MET A 1 122 ? 37.119 -9.434 -43.655 1.00 82.06 122 MET A N 1
ATOM 925 C CA . MET A 1 122 ? 37.487 -10.849 -43.577 1.00 82.06 122 MET A CA 1
ATOM 926 C C . MET A 1 122 ? 37.614 -11.489 -44.963 1.00 82.06 122 MET A C 1
ATOM 928 O O . MET A 1 122 ? 38.498 -12.324 -45.153 1.00 82.06 122 MET A O 1
ATOM 932 N N . GLU A 1 123 ? 36.797 -11.071 -45.930 1.00 83.12 123 GLU A N 1
ATOM 933 C CA . GLU A 1 123 ? 36.907 -11.505 -47.330 1.00 83.12 123 GLU A CA 1
ATOM 934 C C . GLU A 1 123 ? 38.152 -10.929 -48.034 1.00 83.12 123 GLU A C 1
ATOM 936 O O . GLU A 1 123 ? 38.762 -11.602 -48.866 1.00 83.12 123 GLU A O 1
ATOM 941 N N . LEU A 1 124 ? 38.570 -9.709 -47.673 1.00 76.44 124 LEU A N 1
ATOM 942 C CA . LEU A 1 124 ? 39.737 -9.010 -48.241 1.00 76.44 124 LEU A CA 1
ATOM 943 C C . LEU A 1 124 ? 41.068 -9.314 -47.522 1.00 76.44 124 LEU A C 1
ATOM 945 O O . LEU A 1 124 ? 42.142 -9.072 -48.077 1.00 76.44 124 LEU A O 1
ATOM 949 N N . ALA A 1 125 ? 41.009 -9.884 -46.315 1.00 65.50 125 ALA A N 1
ATOM 950 C CA . ALA A 1 125 ? 42.153 -10.223 -45.468 1.00 65.50 125 ALA A CA 1
ATOM 951 C C . ALA A 1 125 ? 43.281 -11.048 -46.128 1.00 65.50 125 ALA A C 1
ATOM 953 O O . ALA A 1 125 ? 44.434 -10.801 -45.778 1.00 65.50 125 ALA A O 1
ATOM 954 N N . PRO A 1 126 ? 43.049 -11.989 -47.074 1.00 64.12 126 PRO A N 1
ATOM 955 C CA . PRO A 1 126 ? 44.158 -12.714 -47.702 1.00 64.12 126 PRO A CA 1
ATOM 956 C C . PRO A 1 126 ? 45.048 -11.847 -48.611 1.00 64.12 126 PRO A C 1
ATOM 958 O O . PRO A 1 126 ? 46.055 -12.351 -49.102 1.00 64.12 126 PRO A O 1
ATOM 961 N N . GLN A 1 127 ? 44.700 -10.577 -48.861 1.00 62.44 127 GLN A N 1
ATOM 962 C CA . GLN A 1 127 ? 45.396 -9.720 -49.828 1.00 62.44 127 GLN A CA 1
ATOM 963 C C . GLN A 1 127 ? 46.189 -8.552 -49.210 1.00 62.44 127 GLN A C 1
ATOM 965 O O . GLN A 1 127 ? 46.978 -7.939 -49.926 1.00 62.44 127 GLN A O 1
ATOM 970 N N . PHE A 1 128 ? 46.027 -8.235 -47.914 1.00 62.56 128 PHE A N 1
ATOM 971 C CA . PHE A 1 128 ? 46.640 -7.045 -47.296 1.00 62.56 128 PHE A CA 1
ATOM 972 C C . PHE A 1 128 ? 47.017 -7.241 -45.817 1.00 62.56 128 PHE A C 1
ATOM 974 O O . PHE A 1 128 ? 46.175 -7.597 -44.999 1.00 62.56 128 PHE A O 1
ATOM 981 N N . ASP A 1 129 ? 48.261 -6.911 -45.456 1.00 63.97 129 ASP A N 1
ATOM 982 C CA . ASP A 1 129 ? 48.807 -7.032 -44.087 1.00 63.97 129 ASP A CA 1
ATOM 983 C C . ASP A 1 129 ? 48.193 -5.997 -43.103 1.00 63.97 129 ASP A C 1
ATOM 985 O O . ASP A 1 129 ? 47.921 -6.288 -41.937 1.00 63.97 129 ASP A O 1
ATOM 989 N N . GLU A 1 130 ? 47.818 -4.811 -43.607 1.00 65.38 130 GLU A N 1
ATOM 990 C CA . GLU A 1 130 ? 47.124 -3.739 -42.857 1.00 65.38 130 GLU A CA 1
ATOM 991 C C . GLU A 1 130 ? 45.667 -4.078 -42.463 1.00 65.38 130 GLU A C 1
ATOM 993 O O . GLU A 1 130 ? 45.025 -3.377 -41.668 1.00 65.38 130 GLU A O 1
ATOM 998 N N . ALA A 1 131 ? 45.120 -5.182 -42.985 1.00 64.25 131 ALA A N 1
ATOM 999 C CA . ALA A 1 131 ? 43.786 -5.664 -42.628 1.00 64.25 131 ALA A CA 1
ATOM 1000 C C . ALA A 1 131 ? 43.711 -6.145 -41.164 1.00 64.25 131 ALA A C 1
ATOM 1002 O O . ALA A 1 131 ? 42.637 -6.147 -40.563 1.00 64.25 131 ALA A O 1
ATOM 1003 N N . SER A 1 132 ? 44.846 -6.511 -40.555 1.00 70.12 132 SER A N 1
ATOM 1004 C CA . SER A 1 132 ? 44.894 -7.027 -39.180 1.00 70.12 132 SER A CA 1
ATOM 1005 C C . SER A 1 132 ? 44.604 -5.949 -38.125 1.00 70.12 132 SER A C 1
ATOM 1007 O O . SER A 1 132 ? 43.828 -6.191 -37.198 1.00 70.12 132 SER A O 1
ATOM 1009 N N . ASN A 1 133 ? 45.156 -4.741 -38.288 1.00 75.88 133 ASN A N 1
ATOM 1010 C CA . ASN A 1 133 ? 44.937 -3.621 -37.361 1.00 75.88 133 ASN A CA 1
ATOM 1011 C C . ASN A 1 133 ? 43.509 -3.059 -37.466 1.00 75.88 133 ASN A C 1
ATOM 1013 O O . ASN A 1 133 ? 42.848 -2.818 -36.455 1.00 75.88 133 ASN A O 1
ATOM 1017 N N . SER A 1 134 ? 43.002 -2.897 -38.691 1.00 80.50 134 SER A N 1
ATOM 1018 C CA . SER A 1 134 ? 41.636 -2.415 -38.950 1.00 80.50 134 SER A CA 1
ATOM 1019 C C . SER A 1 134 ? 40.561 -3.396 -38.463 1.00 80.50 134 SER A C 1
ATOM 1021 O O . SER A 1 134 ? 39.538 -2.975 -37.920 1.00 80.50 134 SER A O 1
ATOM 1023 N N . LYS A 1 135 ? 40.823 -4.705 -38.561 1.00 84.38 135 LYS A N 1
ATOM 1024 C CA . LYS A 1 135 ? 39.977 -5.757 -37.986 1.00 84.38 135 LYS A CA 1
ATOM 1025 C C . LYS A 1 135 ? 39.864 -5.653 -36.464 1.00 84.38 135 LYS A C 1
ATOM 1027 O O . LYS A 1 135 ? 38.755 -5.765 -35.947 1.00 84.38 135 LYS A O 1
ATOM 1032 N N . GLY A 1 136 ? 40.975 -5.426 -35.756 1.00 85.88 136 GLY A N 1
ATOM 1033 C CA . GLY A 1 136 ? 40.972 -5.242 -34.298 1.00 85.88 136 GLY A CA 1
ATOM 1034 C C . GLY A 1 136 ? 40.100 -4.058 -33.873 1.00 85.88 136 GLY A C 1
ATOM 1035 O O . GLY A 1 136 ? 39.194 -4.216 -33.059 1.00 85.88 136 GLY A O 1
ATOM 1036 N N . LEU A 1 137 ? 40.274 -2.907 -34.529 1.00 88.69 137 LEU A N 1
ATOM 1037 C CA . LEU A 1 137 ? 39.475 -1.705 -34.261 1.00 88.69 137 LEU A CA 1
ATOM 1038 C C . LEU A 1 137 ? 37.973 -1.907 -34.511 1.00 88.69 137 LEU A C 1
ATOM 1040 O O . LEU A 1 137 ? 37.146 -1.400 -33.755 1.00 88.69 137 LEU A O 1
ATOM 1044 N N . LEU A 1 138 ? 37.595 -2.651 -35.554 1.00 91.19 138 LEU A N 1
ATOM 1045 C CA . LEU A 1 138 ? 36.187 -2.950 -35.836 1.00 91.19 138 LEU A CA 1
ATOM 1046 C C . LEU A 1 138 ? 35.594 -3.974 -34.866 1.00 91.19 138 LEU A C 1
ATOM 1048 O O . LEU A 1 138 ? 34.421 -3.859 -34.514 1.00 91.19 138 LEU A O 1
ATOM 1052 N N . GLN A 1 139 ? 36.383 -4.940 -34.388 1.00 92.62 139 GLN A N 1
ATOM 1053 C CA . GLN A 1 139 ? 35.957 -5.838 -33.311 1.00 92.62 139 GLN A CA 1
ATOM 1054 C C . GLN A 1 139 ? 35.739 -5.074 -31.998 1.00 92.62 139 GLN A C 1
ATOM 1056 O O . GLN A 1 139 ? 34.726 -5.287 -31.325 1.00 92.62 139 GLN A O 1
ATOM 1061 N N . ASP A 1 140 ? 36.619 -4.130 -31.672 1.00 93.69 140 ASP A N 1
ATOM 1062 C CA . ASP A 1 140 ? 36.462 -3.246 -30.514 1.00 93.69 140 ASP A CA 1
ATOM 1063 C C . ASP A 1 140 ? 35.239 -2.326 -30.670 1.00 93.69 140 ASP A C 1
ATOM 1065 O O . ASP A 1 140 ? 34.437 -2.170 -29.748 1.00 93.69 140 ASP A O 1
ATOM 1069 N N . ALA A 1 141 ? 35.004 -1.781 -31.866 1.00 93.38 141 ALA A N 1
ATOM 1070 C CA . ALA A 1 141 ? 33.806 -0.993 -32.152 1.00 93.38 141 ALA A CA 1
ATOM 1071 C C . ALA A 1 141 ? 32.517 -1.828 -32.031 1.00 93.38 141 ALA A C 1
ATOM 1073 O O . ALA A 1 141 ? 31.514 -1.352 -31.490 1.00 93.38 141 ALA A O 1
ATOM 1074 N N . LEU A 1 142 ? 32.534 -3.084 -32.489 1.00 95.25 142 LEU A N 1
ATOM 1075 C CA . LEU A 1 142 ? 31.402 -4.007 -32.398 1.00 95.25 142 LEU A CA 1
ATOM 1076 C C . LEU A 1 142 ? 31.083 -4.365 -30.940 1.00 95.25 142 LEU A C 1
ATOM 1078 O O . LEU A 1 142 ? 29.921 -4.343 -30.527 1.00 95.25 142 LEU A O 1
ATOM 1082 N N . THR A 1 143 ? 32.109 -4.669 -30.141 1.00 95.81 143 THR A N 1
ATOM 1083 C CA . THR A 1 143 ? 31.952 -4.945 -28.704 1.00 95.81 143 THR A CA 1
ATOM 1084 C C . THR A 1 143 ? 31.493 -3.703 -27.934 1.00 95.81 143 THR A C 1
ATOM 1086 O O . THR A 1 143 ? 30.622 -3.812 -27.063 1.00 95.81 143 THR A O 1
ATOM 1089 N N . GLY A 1 144 ? 31.971 -2.514 -28.313 1.00 96.31 144 GLY A N 1
ATOM 1090 C CA . GLY A 1 144 ? 31.482 -1.229 -27.812 1.00 96.31 144 GLY A CA 1
ATOM 1091 C C . GLY A 1 144 ? 29.998 -1.005 -28.116 1.00 96.31 144 GLY A C 1
ATOM 1092 O O . GLY A 1 144 ? 29.217 -0.724 -27.204 1.00 96.31 144 GLY A O 1
ATOM 1093 N N . CYS A 1 145 ? 29.568 -1.224 -29.365 1.00 96.06 145 CYS A N 1
ATOM 1094 C CA . CYS A 1 145 ? 28.158 -1.119 -29.763 1.00 96.06 145 CYS A CA 1
ATOM 1095 C C . CYS A 1 145 ? 27.268 -2.081 -28.962 1.00 96.06 145 CYS A C 1
ATOM 1097 O O . CYS A 1 145 ? 26.221 -1.680 -28.449 1.00 96.06 145 CYS A O 1
ATOM 1099 N N . ARG A 1 146 ? 27.701 -3.336 -28.784 1.00 96.25 146 ARG A N 1
ATOM 1100 C CA . ARG A 1 146 ? 26.980 -4.329 -27.970 1.00 96.25 146 ARG A CA 1
ATOM 1101 C C . ARG A 1 146 ? 26.846 -3.898 -26.513 1.00 96.25 146 ARG A C 1
ATOM 1103 O O . ARG A 1 146 ? 25.756 -4.007 -25.953 1.00 96.25 146 ARG A O 1
ATOM 1110 N N . SER A 1 147 ? 27.919 -3.379 -25.922 1.00 97.31 147 SER A N 1
ATOM 1111 C CA . SER A 1 147 ? 27.922 -2.899 -24.535 1.00 97.31 147 SER A CA 1
ATOM 1112 C C . SER A 1 147 ? 26.955 -1.729 -24.347 1.00 97.31 147 SER A C 1
ATOM 1114 O O . SER A 1 147 ? 26.107 -1.766 -23.457 1.00 97.31 147 SER A O 1
ATOM 1116 N N . ILE A 1 148 ? 26.997 -0.737 -25.244 1.00 97.31 148 ILE A N 1
ATOM 1117 C CA . ILE A 1 148 ? 26.068 0.404 -25.230 1.00 97.31 148 ILE A CA 1
ATOM 1118 C C . ILE A 1 148 ? 24.620 -0.079 -25.374 1.00 97.31 148 ILE A C 1
ATOM 1120 O O . ILE A 1 148 ? 23.743 0.363 -24.633 1.00 97.31 148 ILE A O 1
ATOM 1124 N N . ARG A 1 149 ? 24.357 -1.024 -26.285 1.00 96.75 149 ARG A N 1
ATOM 1125 C CA . ARG A 1 149 ? 23.019 -1.594 -26.479 1.00 96.75 149 ARG A CA 1
ATOM 1126 C C . ARG A 1 149 ? 22.495 -2.263 -25.209 1.00 96.75 149 ARG A C 1
ATOM 1128 O O . ARG A 1 149 ? 21.329 -2.069 -24.880 1.00 96.75 149 ARG A O 1
ATOM 1135 N N . ILE A 1 150 ? 23.322 -3.043 -24.509 1.00 96.81 150 ILE A N 1
ATOM 1136 C CA . ILE A 1 150 ? 22.939 -3.693 -23.244 1.00 96.81 150 ILE A CA 1
ATOM 1137 C C . ILE A 1 150 ? 22.580 -2.634 -22.197 1.00 96.81 150 ILE A C 1
ATOM 1139 O O . ILE A 1 150 ? 21.497 -2.703 -21.620 1.00 96.81 150 ILE A O 1
ATOM 1143 N N . CYS A 1 151 ? 23.425 -1.615 -22.015 1.00 97.31 151 CYS A N 1
ATOM 1144 C CA . CYS A 1 151 ? 23.160 -0.528 -21.071 1.00 97.31 151 CYS A CA 1
ATOM 1145 C C . CYS A 1 151 ? 21.857 0.220 -21.385 1.00 97.31 151 CYS A C 1
ATOM 1147 O O . CYS A 1 151 ? 21.083 0.518 -20.476 1.00 97.31 151 CYS A O 1
ATOM 1149 N N . LEU A 1 152 ? 21.583 0.500 -22.663 1.00 97.12 152 LEU A N 1
ATOM 1150 C CA . LEU A 1 152 ? 20.349 1.166 -23.083 1.00 97.12 152 LEU A CA 1
ATOM 1151 C C . LEU A 1 152 ? 19.112 0.289 -22.863 1.00 97.12 152 LEU A C 1
ATOM 1153 O O . LEU A 1 152 ? 18.085 0.797 -22.423 1.00 97.12 152 LEU A O 1
ATOM 1157 N N . VAL A 1 153 ? 19.201 -1.018 -23.126 1.00 96.81 153 VAL A N 1
ATOM 1158 C CA . VAL A 1 153 ? 18.103 -1.962 -22.862 1.00 96.81 153 VAL A CA 1
ATOM 1159 C C . VAL A 1 153 ? 17.797 -2.032 -21.369 1.00 96.81 153 VAL A C 1
ATOM 1161 O O . VAL A 1 153 ? 16.634 -1.938 -20.988 1.00 96.81 153 VAL A O 1
ATOM 1164 N N . GLU A 1 154 ? 18.812 -2.141 -20.514 1.00 96.56 154 GLU A N 1
ATOM 1165 C CA . GLU A 1 154 ? 18.602 -2.156 -19.062 1.00 96.56 154 GLU A CA 1
ATOM 1166 C C . GLU A 1 154 ? 18.073 -0.811 -18.548 1.00 96.56 154 GLU A C 1
ATOM 1168 O O . GLU A 1 154 ? 17.155 -0.780 -17.730 1.00 96.56 154 GLU A O 1
ATOM 1173 N N . SER A 1 155 ? 18.546 0.304 -19.110 1.00 93.88 155 SER A N 1
ATOM 1174 C CA . SER A 1 155 ? 17.991 1.634 -18.824 1.00 93.88 155 SER A CA 1
ATOM 1175 C C . SER A 1 155 ? 16.515 1.725 -19.220 1.00 93.88 155 SER A C 1
ATOM 1177 O O . SER A 1 155 ? 15.702 2.222 -18.447 1.00 93.88 155 SER A O 1
ATOM 1179 N N . PHE A 1 156 ? 16.135 1.196 -20.385 1.00 94.12 156 PHE A N 1
ATOM 1180 C CA . PHE A 1 156 ? 14.743 1.160 -20.838 1.00 94.12 156 PHE A CA 1
ATOM 1181 C C . PHE A 1 156 ? 13.856 0.313 -19.917 1.00 94.12 156 PHE A C 1
ATOM 1183 O O . PHE A 1 156 ? 12.746 0.723 -19.578 1.00 94.12 156 PHE A O 1
ATOM 1190 N N . ARG A 1 157 ? 14.351 -0.849 -19.470 1.00 93.50 157 ARG A N 1
ATOM 1191 C CA . ARG A 1 157 ? 13.647 -1.713 -18.508 1.00 93.50 157 ARG A CA 1
ATOM 1192 C C . ARG A 1 157 ? 13.457 -1.017 -17.166 1.00 93.50 157 ARG A C 1
ATOM 1194 O O . ARG A 1 157 ? 12.361 -1.076 -16.616 1.00 93.50 157 ARG A O 1
ATOM 1201 N N . LEU A 1 158 ? 14.488 -0.330 -16.675 1.00 91.75 158 LEU A N 1
ATOM 1202 C CA . LEU A 1 158 ? 14.405 0.473 -15.459 1.00 91.75 158 LEU A CA 1
ATOM 1203 C C . LEU A 1 158 ? 13.368 1.593 -15.607 1.00 91.75 158 LEU A C 1
ATOM 1205 O O . LEU A 1 158 ? 12.502 1.726 -14.748 1.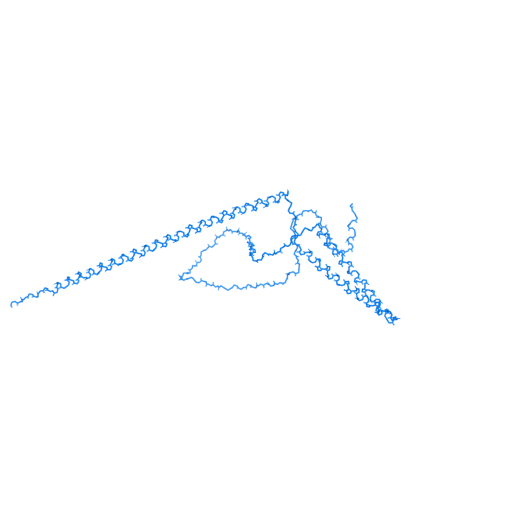00 91.75 158 LEU A O 1
ATOM 1209 N N . ILE A 1 159 ? 13.392 2.337 -16.717 1.00 89.44 159 ILE A N 1
ATOM 1210 C CA . ILE A 1 159 ? 12.401 3.383 -17.007 1.00 89.44 159 ILE A CA 1
ATOM 1211 C C . ILE A 1 159 ? 10.983 2.795 -16.982 1.00 89.44 159 ILE A C 1
ATOM 1213 O O . ILE A 1 159 ? 10.114 3.332 -16.305 1.00 89.44 159 ILE A O 1
ATOM 1217 N N . CYS A 1 160 ? 10.756 1.652 -17.633 1.00 88.38 160 CYS A N 1
ATOM 1218 C CA . CYS A 1 160 ? 9.445 0.992 -17.648 1.00 88.38 160 CYS A CA 1
ATOM 1219 C C . CYS A 1 160 ? 9.009 0.424 -16.286 1.00 88.38 160 CYS A C 1
ATOM 1221 O O . CYS A 1 160 ? 7.840 0.088 -16.122 1.00 88.38 160 CYS A O 1
ATOM 1223 N N . SER A 1 161 ? 9.925 0.286 -15.323 1.00 85.69 161 SER A N 1
ATOM 1224 C CA . SER A 1 161 ? 9.607 -0.195 -13.973 1.00 85.69 161 SER A CA 1
ATOM 1225 C C . SER A 1 161 ? 9.061 0.897 -13.050 1.00 85.69 161 SER A C 1
ATOM 1227 O O . SER A 1 161 ? 8.532 0.591 -11.980 1.00 85.69 161 SER A O 1
ATOM 1229 N N . PHE A 1 162 ? 9.166 2.169 -13.447 1.00 83.62 162 PHE A N 1
ATOM 1230 C CA . PHE A 1 162 ? 8.627 3.267 -12.658 1.00 83.62 162 PHE A CA 1
ATOM 1231 C C . PHE A 1 162 ? 7.099 3.255 -12.674 1.00 83.62 162 PHE A C 1
ATOM 1233 O O . PHE A 1 162 ? 6.462 3.206 -13.723 1.00 83.62 162 PHE A O 1
ATOM 1240 N N . THR A 1 163 ? 6.503 3.336 -11.484 1.00 79.56 163 THR A N 1
ATOM 1241 C CA . THR A 1 163 ? 5.070 3.600 -11.345 1.00 79.56 163 THR A CA 1
ATOM 1242 C C . THR A 1 163 ? 4.857 5.099 -11.472 1.00 79.56 163 THR A C 1
ATOM 1244 O O . THR A 1 163 ? 5.314 5.867 -10.627 1.00 79.56 163 THR A O 1
ATOM 1247 N N . ILE A 1 164 ? 4.188 5.513 -12.542 1.00 78.00 164 ILE A N 1
ATOM 1248 C CA . ILE A 1 164 ? 3.869 6.917 -12.783 1.00 78.00 164 ILE A CA 1
ATOM 1249 C C . ILE A 1 164 ? 2.531 7.205 -12.117 1.00 78.00 164 ILE A C 1
ATOM 1251 O O . ILE A 1 164 ? 1.545 6.512 -12.360 1.00 78.00 164 ILE A O 1
ATOM 1255 N N . SER A 1 165 ? 2.505 8.241 -11.292 1.00 72.00 165 SER A N 1
ATOM 1256 C CA . SER A 1 165 ? 1.271 8.819 -10.776 1.00 72.00 165 SER A CA 1
ATOM 1257 C C . SER A 1 165 ? 1.182 10.255 -11.274 1.00 72.00 165 SER A C 1
ATOM 1259 O O . SER A 1 165 ? 2.214 10.932 -11.300 1.00 72.00 165 SER A O 1
ATOM 1261 N N . PRO A 1 166 ? -0.013 10.753 -11.635 1.00 68.12 166 PRO A N 1
ATOM 1262 C CA . PRO A 1 166 ? -0.195 12.186 -11.790 1.00 68.12 166 PRO A CA 1
ATOM 1263 C C . PRO A 1 166 ? 0.210 12.880 -10.488 1.00 68.12 166 PRO A C 1
ATOM 1265 O O . PRO A 1 166 ? -0.043 12.364 -9.391 1.00 68.12 166 PRO A O 1
ATOM 1268 N N . ILE A 1 167 ? 0.860 14.036 -10.618 1.00 67.06 167 ILE A N 1
ATOM 1269 C CA . ILE A 1 167 ? 1.103 14.915 -9.479 1.00 67.06 167 ILE A CA 1
ATOM 1270 C C . ILE A 1 167 ? -0.279 15.383 -9.014 1.00 67.06 167 ILE A C 1
ATOM 1272 O O . ILE A 1 167 ? -1.022 15.925 -9.835 1.00 67.06 167 ILE A O 1
ATOM 1276 N N . PRO A 1 168 ? -0.664 15.151 -7.748 1.00 63.62 168 PRO A N 1
ATOM 1277 C CA . PRO A 1 168 ? -1.924 15.666 -7.247 1.00 63.62 168 PRO A CA 1
ATOM 1278 C C . PRO A 1 168 ? -1.882 17.195 -7.299 1.00 63.62 168 PRO A C 1
ATOM 1280 O O . PRO A 1 168 ? -1.115 17.824 -6.569 1.00 63.62 168 PRO A O 1
ATOM 1283 N N . ASP A 1 169 ? -2.691 17.794 -8.171 1.00 66.69 169 ASP A N 1
ATOM 1284 C CA . ASP A 1 169 ? -2.910 19.234 -8.141 1.00 66.69 169 ASP A CA 1
ATOM 1285 C C . ASP A 1 169 ? -3.795 19.545 -6.931 1.00 66.69 169 ASP A C 1
ATOM 1287 O O . ASP A 1 169 ? -4.914 19.045 -6.805 1.00 66.69 169 ASP A O 1
ATOM 1291 N N . ALA A 1 170 ? -3.299 20.384 -6.023 1.00 62.25 170 ALA A N 1
ATOM 1292 C CA . ALA A 1 170 ? -4.048 20.820 -4.848 1.00 62.25 170 ALA A CA 1
ATOM 1293 C C . ALA A 1 170 ? -5.362 21.546 -5.209 1.00 62.25 170 ALA A C 1
ATOM 1295 O O . ALA A 1 170 ? -6.249 21.688 -4.361 1.00 62.25 170 ALA A O 1
A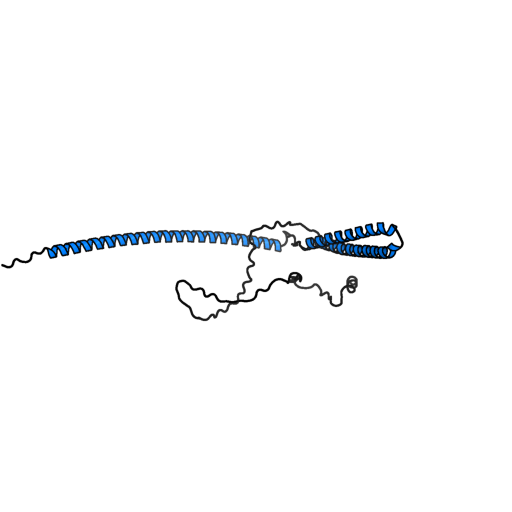TOM 1296 N N . LYS A 1 171 ? -5.489 22.018 -6.456 1.00 68.12 171 LYS A N 1
ATOM 1297 C CA . LYS A 1 171 ? -6.690 22.667 -6.991 1.00 68.12 171 LYS A CA 1
ATOM 1298 C C . LYS A 1 171 ? -7.668 21.703 -7.663 1.00 68.12 171 LYS A C 1
ATOM 1300 O O . LYS A 1 171 ? -8.767 22.135 -7.998 1.00 68.12 171 LYS A O 1
ATOM 1305 N N . ASP A 1 172 ? -7.302 20.436 -7.850 1.00 74.69 172 ASP A N 1
ATOM 1306 C CA . ASP A 1 172 ? -8.196 19.432 -8.424 1.00 74.69 172 ASP A CA 1
ATOM 1307 C C . ASP A 1 172 ? -9.284 19.048 -7.405 1.00 74.69 172 ASP A C 1
ATOM 1309 O O . ASP A 1 172 ? -9.003 18.661 -6.263 1.00 74.69 172 ASP A O 1
ATOM 1313 N N . GLU A 1 173 ? -10.548 19.138 -7.821 1.00 73.81 173 GLU A N 1
ATOM 1314 C CA . GLU A 1 173 ? -11.708 18.730 -7.021 1.00 73.81 173 GLU A CA 1
ATOM 1315 C C . GLU A 1 173 ? -11.611 17.257 -6.593 1.00 73.81 173 GLU A C 1
ATOM 1317 O O . GLU A 1 173 ? -12.046 16.894 -5.496 1.00 73.81 173 GLU A O 1
ATOM 1322 N N . CYS A 1 174 ? -10.989 16.409 -7.420 1.00 72.81 174 CYS A N 1
ATOM 1323 C CA . CYS A 1 174 ? -10.728 15.009 -7.097 1.00 72.81 174 CYS A CA 1
ATOM 1324 C C . CYS A 1 174 ? -9.768 14.872 -5.904 1.00 72.81 174 CYS A C 1
ATOM 1326 O O . CYS A 1 174 ? -10.007 14.076 -4.990 1.00 72.81 174 CYS A O 1
ATOM 1328 N N . HIS A 1 175 ? -8.717 15.698 -5.853 1.00 75.62 175 HIS A N 1
ATOM 1329 C CA . HIS A 1 175 ? -7.755 15.695 -4.753 1.00 75.62 175 HIS A CA 1
ATOM 1330 C C . HIS A 1 175 ? -8.384 16.191 -3.446 1.00 75.62 175 HIS A C 1
ATOM 1332 O O . HIS A 1 175 ? -8.172 15.590 -2.390 1.00 75.62 175 HIS A O 1
ATOM 1338 N N . GLN A 1 176 ? -9.214 17.235 -3.511 1.00 79.44 176 GLN A N 1
ATOM 1339 C CA . GLN A 1 176 ? -9.945 17.731 -2.341 1.00 79.44 176 GLN A CA 1
ATOM 1340 C C . GLN A 1 176 ? -10.948 16.703 -1.811 1.00 79.44 176 GLN A C 1
ATOM 1342 O O . GLN A 1 176 ? -11.007 16.485 -0.598 1.00 79.44 176 GLN A O 1
ATOM 1347 N N . ARG A 1 177 ? -11.682 16.019 -2.699 1.00 81.94 177 ARG A N 1
ATOM 1348 C CA . ARG A 1 177 ? -12.587 14.925 -2.319 1.00 81.94 177 ARG A CA 1
ATOM 1349 C C . ARG A 1 177 ? -11.827 13.780 -1.650 1.00 81.94 177 ARG A C 1
ATOM 1351 O O . ARG A 1 177 ? -12.209 13.365 -0.562 1.00 81.94 177 ARG A O 1
ATOM 1358 N N . CYS A 1 178 ? -10.711 13.345 -2.230 1.00 81.38 178 CYS A N 1
ATOM 1359 C CA . CYS A 1 178 ? -9.864 12.298 -1.655 1.00 81.38 178 CYS A CA 1
ATOM 1360 C C . CYS A 1 178 ? -9.299 12.695 -0.279 1.00 81.38 178 CYS A C 1
ATOM 1362 O O . CYS A 1 178 ? -9.263 11.882 0.646 1.00 81.38 178 CYS A O 1
ATOM 1364 N N . CYS A 1 179 ? -8.889 13.954 -0.101 1.00 82.44 179 CYS A N 1
ATOM 1365 C CA . CYS A 1 179 ? -8.452 14.468 1.198 1.00 82.44 179 CYS A CA 1
ATOM 1366 C C . CYS A 1 179 ? -9.584 14.461 2.233 1.00 82.44 179 CYS A C 1
ATOM 1368 O O . CYS A 1 179 ? -9.358 14.095 3.389 1.00 82.44 179 CYS A O 1
ATOM 1370 N N . TYR A 1 180 ? -10.793 14.850 1.825 1.00 88.62 180 TYR A N 1
ATOM 1371 C CA . TYR A 1 180 ? -11.973 14.840 2.683 1.00 88.62 180 TYR A CA 1
ATOM 1372 C C . TYR A 1 180 ? -12.361 13.416 3.099 1.00 88.62 180 TYR A C 1
ATOM 1374 O O . TYR A 1 180 ? -12.511 13.155 4.290 1.00 88.62 180 TYR A O 1
ATOM 1382 N N . GLU A 1 181 ? -12.436 12.483 2.149 1.00 90.00 181 GLU A N 1
ATOM 1383 C CA . GLU A 1 181 ? -12.719 11.067 2.413 1.00 90.00 181 GLU A CA 1
ATOM 1384 C C . GLU A 1 181 ? -11.663 10.452 3.338 1.00 90.00 181 GLU A C 1
ATOM 1386 O O . GLU A 1 181 ? -12.003 9.811 4.329 1.00 90.00 181 GLU A O 1
ATOM 1391 N N . ASN A 1 182 ? -10.375 10.719 3.098 1.00 88.50 182 ASN A N 1
ATOM 1392 C CA . ASN A 1 182 ? -9.304 10.267 3.990 1.00 88.50 182 ASN A CA 1
ATOM 1393 C C . ASN A 1 182 ? -9.444 10.823 5.407 1.00 88.50 182 ASN A C 1
ATOM 1395 O O . ASN A 1 182 ? -9.147 10.125 6.377 1.00 88.50 182 ASN A O 1
ATOM 1399 N N . LYS A 1 183 ? -9.863 12.084 5.548 1.00 92.19 183 LYS A N 1
ATOM 1400 C CA . LYS A 1 183 ? -10.124 12.672 6.861 1.00 92.19 183 LYS A CA 1
ATOM 1401 C C . LYS A 1 183 ? -11.307 11.979 7.538 1.00 92.19 183 LYS A C 1
ATOM 1403 O O . LYS A 1 183 ? -11.175 11.572 8.684 1.00 92.19 183 LYS A O 1
ATOM 1408 N N . GLN A 1 184 ? -12.409 11.781 6.819 1.00 94.44 184 GLN A N 1
ATOM 1409 C CA . GLN A 1 184 ? -13.593 11.099 7.337 1.00 94.44 184 GLN A CA 1
ATOM 1410 C C . GLN A 1 184 ? -13.272 9.668 7.793 1.00 94.44 184 GLN A C 1
ATOM 1412 O O . GLN A 1 184 ? 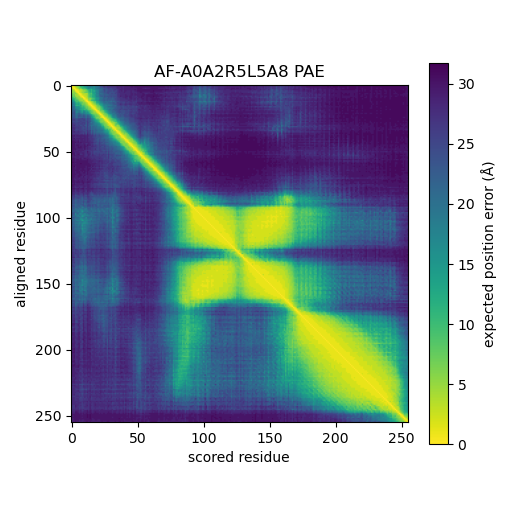-13.670 9.272 8.884 1.00 94.44 184 GLN A O 1
ATOM 1417 N N . LEU A 1 185 ? -12.490 8.922 7.010 1.00 94.75 185 LEU A N 1
ATOM 1418 C CA . LEU A 1 185 ? -12.041 7.575 7.370 1.00 94.75 185 LEU A CA 1
ATOM 1419 C C . LEU A 1 185 ? -11.131 7.573 8.603 1.00 94.75 185 LEU A C 1
ATOM 1421 O O . LEU A 1 185 ? -11.228 6.678 9.440 1.00 94.75 185 LEU A O 1
ATOM 1425 N N . LYS A 1 186 ? -10.254 8.575 8.747 1.00 94.31 186 LYS A N 1
ATOM 1426 C CA . LYS A 1 186 ? -9.432 8.735 9.956 1.00 94.31 186 LYS A CA 1
ATOM 1427 C C . LYS A 1 186 ? -10.293 9.012 11.185 1.00 94.31 186 LYS A C 1
ATOM 1429 O O . LYS A 1 186 ? -10.049 8.402 12.220 1.00 94.31 186 LYS A O 1
ATOM 1434 N N . ASP A 1 187 ? -11.289 9.882 11.056 1.00 96.19 187 ASP A N 1
ATOM 1435 C CA . ASP A 1 187 ? -12.217 10.218 12.139 1.00 96.19 187 ASP A CA 1
ATOM 1436 C C . ASP A 1 187 ? -13.107 9.013 12.520 1.00 96.19 187 ASP A C 1
ATOM 1438 O O . ASP A 1 187 ? -13.411 8.781 13.692 1.00 96.19 187 ASP A O 1
ATOM 1442 N N . GLU A 1 188 ? -13.498 8.188 11.548 1.00 96.69 188 GLU A N 1
ATOM 1443 C CA . GLU A 1 188 ? -14.222 6.942 11.808 1.00 96.69 188 GLU A CA 1
ATOM 1444 C C . GLU A 1 188 ? -13.334 5.908 12.510 1.00 96.69 188 GLU A C 1
ATOM 1446 O O . GLU A 1 188 ? -13.757 5.283 13.486 1.00 96.69 188 GLU A O 1
ATOM 1451 N N . LEU A 1 189 ? -12.082 5.763 12.068 1.00 97.38 189 LEU A N 1
ATOM 1452 C CA . LEU A 1 189 ? -11.119 4.850 12.675 1.00 97.38 189 LEU A CA 1
ATOM 1453 C C . LEU A 1 189 ? -10.831 5.219 14.135 1.00 97.38 189 LEU A C 1
ATOM 1455 O O . LEU A 1 189 ? -10.787 4.333 14.991 1.00 97.38 189 LEU A O 1
ATOM 1459 N N . THR A 1 190 ? -10.667 6.509 14.440 1.00 96.75 190 THR A N 1
ATOM 1460 C CA . THR A 1 190 ? -10.482 6.969 15.824 1.00 96.75 190 THR A CA 1
ATOM 1461 C C . THR A 1 190 ? -11.727 6.689 16.661 1.00 96.75 190 THR A C 1
ATOM 1463 O O . THR A 1 190 ? -11.607 6.094 17.732 1.00 96.75 190 THR A O 1
ATOM 1466 N N . SER A 1 191 ? -12.925 6.987 16.146 1.00 97.38 191 SER A N 1
ATOM 1467 C CA . SER A 1 191 ? -14.186 6.685 16.837 1.00 97.38 191 SER A CA 1
ATOM 1468 C C . SER A 1 191 ? -14.359 5.190 17.126 1.00 97.38 191 SER A C 1
ATOM 1470 O O . SER A 1 191 ? -14.762 4.802 18.226 1.00 97.38 191 SER A O 1
ATOM 1472 N N . LEU A 1 192 ? -14.049 4.328 16.155 1.00 97.75 192 LEU A N 1
ATOM 1473 C CA . LEU A 1 192 ? -14.111 2.878 16.326 1.00 97.75 192 LEU A CA 1
ATOM 1474 C C . LEU A 1 192 ? -13.084 2.388 17.347 1.00 97.75 192 LEU A C 1
ATOM 1476 O O . LEU A 1 192 ? -13.422 1.570 18.202 1.00 97.75 192 LEU A O 1
ATOM 1480 N N . SER A 1 193 ? -11.863 2.920 17.309 1.00 96.94 193 SER A N 1
ATOM 1481 C CA . SER A 1 193 ? -10.816 2.589 18.276 1.00 96.94 193 SER A CA 1
ATOM 1482 C C . SER A 1 193 ? -11.218 2.967 19.706 1.00 96.94 193 SER A C 1
ATOM 1484 O O . SER A 1 193 ? -11.017 2.184 20.636 1.00 96.94 193 SER A O 1
ATOM 1486 N N . GLU A 1 194 ? -11.827 4.137 19.901 1.00 97.62 194 GLU A N 1
ATOM 1487 C CA . GLU A 1 194 ? -12.336 4.577 21.204 1.00 97.62 194 GLU A CA 1
ATOM 1488 C C . GLU A 1 194 ? -13.475 3.684 21.708 1.00 97.62 194 GLU A C 1
ATOM 1490 O O . GLU A 1 194 ? -13.454 3.242 22.860 1.00 97.62 194 GLU A O 1
ATOM 1495 N N . LYS A 1 195 ? -14.448 3.361 20.843 1.00 97.94 195 LYS A N 1
ATOM 1496 C CA . LYS A 1 195 ? -15.554 2.447 21.176 1.00 97.94 195 LYS A CA 1
ATOM 1497 C C . LYS A 1 195 ? -15.042 1.066 21.566 1.00 97.94 195 LYS A C 1
ATOM 1499 O O . LYS A 1 195 ? -15.483 0.522 22.576 1.00 97.94 195 LYS A O 1
ATOM 1504 N N . HIS A 1 196 ? -14.097 0.526 20.803 1.00 97.56 196 HIS A N 1
ATOM 1505 C CA . HIS A 1 196 ? -13.485 -0.765 21.090 1.00 97.56 196 HIS A CA 1
ATOM 1506 C C . HIS A 1 196 ? -12.747 -0.744 22.434 1.00 97.56 196 HIS A C 1
ATOM 1508 O O . HIS A 1 196 ? -12.931 -1.641 23.255 1.00 97.56 196 HIS A O 1
ATOM 1514 N N . SER A 1 197 ? -11.959 0.303 22.698 1.00 97.00 197 SER A N 1
ATOM 1515 C CA . SER A 1 197 ? -11.270 0.480 23.982 1.00 97.00 197 SER A CA 1
ATOM 1516 C C . SER A 1 197 ? -12.259 0.514 25.151 1.00 97.00 197 SER A C 1
ATOM 1518 O O . SER A 1 197 ? -12.112 -0.237 26.118 1.00 97.00 197 SER A O 1
ATOM 1520 N N . LYS A 1 198 ? -13.340 1.294 25.024 1.00 97.81 198 LYS A N 1
ATOM 1521 C CA . LYS A 1 198 ? -14.413 1.350 26.022 1.00 97.81 198 LYS A CA 1
ATOM 1522 C C . LYS A 1 198 ? -15.033 -0.030 26.265 1.00 97.81 198 LYS A C 1
ATOM 1524 O O . LYS A 1 198 ? -15.070 -0.476 27.409 1.00 97.81 198 LYS A O 1
ATOM 1529 N N . GLN A 1 199 ? -15.442 -0.734 25.210 1.00 97.88 199 GLN A N 1
ATOM 1530 C CA . GLN A 1 199 ? -16.026 -2.076 25.322 1.00 97.88 199 GLN A CA 1
ATOM 1531 C C . GLN A 1 199 ? -15.060 -3.079 25.960 1.00 97.88 199 GLN A C 1
ATOM 1533 O O . GLN A 1 199 ? -15.470 -3.875 26.801 1.00 97.88 199 GLN A O 1
ATOM 1538 N N . SER A 1 200 ? -13.770 -3.012 25.622 1.00 97.69 200 SER A N 1
ATOM 1539 C CA . SER A 1 200 ? -12.744 -3.854 26.237 1.00 97.69 200 SER A CA 1
ATOM 1540 C C . SER A 1 200 ? -12.631 -3.605 27.743 1.00 97.69 200 SER A C 1
ATOM 1542 O O . SER A 1 200 ? -12.533 -4.559 28.513 1.00 97.69 200 SER A O 1
ATOM 1544 N N . THR A 1 201 ? -12.667 -2.344 28.184 1.00 97.50 201 THR A N 1
ATOM 1545 C CA . THR A 1 201 ? -12.615 -2.017 29.620 1.00 97.50 201 THR A CA 1
ATOM 1546 C C . THR A 1 201 ? -13.882 -2.435 30.368 1.00 97.50 201 THR A C 1
ATOM 1548 O O . THR A 1 201 ? -13.792 -2.983 31.464 1.00 97.50 201 THR A O 1
ATOM 1551 N N . GLU A 1 202 ? -15.064 -2.245 29.775 1.00 97.88 202 GLU A N 1
ATOM 1552 C CA . GLU A 1 202 ? -16.338 -2.687 30.356 1.00 97.88 202 GLU A CA 1
ATOM 1553 C C . GLU A 1 202 ? -16.392 -4.213 30.504 1.00 97.88 202 GLU A C 1
ATOM 1555 O O . GLU A 1 202 ? -16.790 -4.714 31.557 1.00 97.88 202 GLU A O 1
ATOM 1560 N N . LEU A 1 203 ? -15.927 -4.951 29.491 1.00 98.12 203 LEU A N 1
ATOM 1561 C CA . LEU A 1 203 ? -15.821 -6.408 29.536 1.00 98.12 203 LEU A CA 1
ATOM 1562 C C . LEU A 1 203 ? -14.877 -6.864 30.654 1.00 98.12 203 LEU A C 1
ATOM 1564 O O . LEU A 1 203 ? -15.233 -7.753 31.425 1.00 98.12 203 LEU A O 1
ATOM 1568 N N . GLN A 1 204 ? -13.699 -6.245 30.767 1.00 97.75 204 GLN A N 1
ATOM 1569 C CA . GLN A 1 204 ? -12.738 -6.587 31.814 1.00 97.75 204 GLN A CA 1
ATOM 1570 C C . GLN A 1 204 ? -13.330 -6.354 33.210 1.00 97.75 204 GLN A C 1
ATOM 1572 O O . GLN A 1 204 ? -13.276 -7.241 34.059 1.00 97.75 204 GLN A O 1
ATOM 1577 N N . ASN A 1 205 ? -13.997 -5.215 33.418 1.00 97.81 205 ASN A N 1
ATOM 1578 C CA . ASN A 1 205 ? -14.681 -4.919 34.676 1.00 97.81 205 ASN A CA 1
ATOM 1579 C C . ASN A 1 205 ? -15.781 -5.945 34.994 1.00 97.81 205 ASN A C 1
ATOM 1581 O O . ASN A 1 205 ? -15.936 -6.354 36.145 1.00 97.81 205 ASN A O 1
ATOM 1585 N N . ALA A 1 206 ? -16.550 -6.378 33.990 1.00 98.12 206 ALA A N 1
ATOM 1586 C CA . ALA A 1 206 ? -17.574 -7.405 34.166 1.00 98.12 206 ALA A CA 1
ATOM 1587 C C . ALA A 1 206 ? -16.960 -8.768 34.533 1.00 98.12 206 ALA A C 1
ATOM 1589 O O . ALA A 1 206 ? -17.476 -9.452 35.419 1.00 98.12 206 ALA A O 1
ATOM 1590 N N . LEU A 1 207 ? -15.842 -9.149 33.907 1.00 98.25 207 LEU A N 1
ATOM 1591 C CA . LEU A 1 207 ? -15.104 -10.368 34.251 1.00 98.25 207 LEU A CA 1
ATOM 1592 C C . LEU A 1 207 ? -14.591 -10.331 35.696 1.00 98.25 207 LEU A C 1
ATOM 1594 O O . LEU A 1 207 ? -14.751 -11.314 36.425 1.00 98.25 207 LEU A O 1
ATOM 1598 N N . ASP A 1 208 ? -14.060 -9.194 36.141 1.00 97.94 208 ASP A N 1
ATOM 1599 C CA . ASP A 1 208 ? -13.583 -9.017 37.515 1.00 97.94 208 ASP A CA 1
ATOM 1600 C C . ASP A 1 208 ? -14.742 -9.094 38.527 1.00 97.94 208 ASP A C 1
ATOM 1602 O O . ASP A 1 208 ? -14.643 -9.759 39.564 1.00 97.94 208 ASP A O 1
ATOM 1606 N N . GLN A 1 209 ? -15.898 -8.502 38.209 1.00 98.12 209 GLN A N 1
ATOM 1607 C CA . GLN A 1 209 ? -17.111 -8.632 39.027 1.00 98.12 209 GLN A CA 1
ATOM 1608 C C . GLN A 1 209 ? -17.612 -10.081 39.106 1.00 98.12 209 GLN A C 1
ATOM 1610 O O . GLN A 1 209 ? -17.963 -10.558 40.186 1.00 98.12 209 GLN A O 1
ATOM 1615 N N . ILE A 1 210 ? -17.610 -10.814 37.990 1.00 98.19 210 ILE A N 1
ATOM 1616 C CA . ILE A 1 210 ? -17.977 -12.238 37.975 1.00 98.19 210 ILE A CA 1
ATOM 1617 C C . ILE A 1 210 ? -17.003 -13.048 38.838 1.00 98.19 210 ILE A C 1
ATOM 1619 O O . ILE A 1 210 ? -17.437 -13.902 39.614 1.00 98.19 210 ILE A O 1
ATOM 1623 N N . SER A 1 211 ? -15.702 -12.761 38.746 1.00 98.12 211 SER A N 1
ATOM 1624 C CA . SER A 1 211 ? -14.662 -13.416 39.544 1.00 98.12 211 SER A CA 1
ATOM 1625 C C . SER A 1 211 ? -14.877 -13.202 41.047 1.00 98.12 211 SER A C 1
ATOM 1627 O O . SER A 1 211 ? -14.954 -14.167 41.812 1.00 98.12 211 SER A O 1
ATOM 1629 N N . THR A 1 212 ? -15.092 -11.954 41.472 1.00 98.00 212 THR A N 1
ATOM 1630 C CA . THR A 1 212 ? -15.348 -11.624 42.887 1.00 98.00 212 THR A CA 1
ATOM 1631 C C . THR A 1 212 ? -16.652 -12.238 43.404 1.00 98.00 212 THR A C 1
ATOM 1633 O O . THR A 1 212 ? -16.703 -12.757 44.524 1.00 98.00 212 THR A O 1
ATOM 1636 N N . PHE A 1 213 ? -17.715 -12.249 42.592 1.00 98.19 213 PHE A N 1
ATOM 1637 C CA . PHE A 1 213 ? -18.970 -12.903 42.958 1.00 98.19 213 PHE A CA 1
ATOM 1638 C C . PHE A 1 213 ? -18.798 -14.420 43.104 1.00 98.19 213 PHE A C 1
ATOM 1640 O O . PHE A 1 213 ? -19.319 -15.013 44.053 1.00 98.19 213 PHE A O 1
ATOM 1647 N N . LYS A 1 214 ? -18.031 -15.048 42.205 1.00 97.88 214 LYS A N 1
ATOM 1648 C CA . LYS A 1 214 ? -17.695 -16.472 42.276 1.00 97.88 214 LYS A CA 1
ATOM 1649 C C . LYS A 1 214 ? -16.921 -16.799 43.554 1.00 97.88 214 LYS A C 1
ATOM 1651 O O . LYS A 1 214 ? -17.312 -17.723 44.264 1.00 97.88 214 LYS A O 1
ATOM 1656 N N . GLU A 1 215 ? -15.904 -16.014 43.904 1.00 98.06 215 GLU A N 1
ATOM 1657 C CA . GLU A 1 215 ? -15.138 -16.204 45.143 1.00 98.06 215 GLU A CA 1
ATOM 1658 C C . GLU A 1 215 ? -16.034 -16.093 46.388 1.00 98.06 215 GLU A C 1
ATOM 1660 O O . GLU A 1 215 ? -15.980 -16.934 47.294 1.00 98.06 215 GLU A O 1
ATOM 1665 N N . LYS A 1 216 ? -16.927 -15.096 46.417 1.00 98.00 216 LYS A N 1
ATOM 1666 C CA . LYS A 1 216 ? -17.901 -14.931 47.502 1.00 98.00 216 LYS A CA 1
ATOM 1667 C C . LYS A 1 216 ? -18.843 -16.131 47.602 1.00 98.00 216 LYS A C 1
ATOM 1669 O O . LYS A 1 216 ? -19.085 -16.618 48.710 1.00 98.00 216 LYS A O 1
ATOM 1674 N N . LYS A 1 217 ? -19.350 -16.626 46.468 1.00 98.44 217 LYS A N 1
ATOM 1675 C CA . LYS A 1 217 ? -20.204 -17.820 46.401 1.00 98.44 217 LYS A CA 1
ATOM 1676 C C . LYS A 1 217 ? -19.483 -19.042 46.977 1.00 98.44 217 LYS A C 1
ATOM 1678 O O . LYS A 1 217 ? -20.016 -19.691 47.873 1.00 98.44 217 LYS A O 1
ATOM 1683 N N . GLU A 1 218 ? -18.254 -19.307 46.546 1.00 98.06 218 GLU A N 1
ATOM 1684 C CA . GLU A 1 218 ? -17.434 -20.412 47.062 1.00 98.06 218 GLU A CA 1
ATOM 1685 C C . GLU A 1 218 ? -17.126 -20.254 48.564 1.00 98.06 218 GLU A C 1
ATOM 1687 O O . GLU A 1 218 ? -17.095 -21.224 49.327 1.00 98.06 218 GLU A O 1
ATOM 1692 N N . GLY A 1 219 ? -16.914 -19.021 49.037 1.00 97.94 219 GLY A N 1
ATOM 1693 C CA . GLY A 1 219 ? -16.796 -18.704 50.462 1.00 97.94 219 GLY A CA 1
ATOM 1694 C C . GLY A 1 219 ? -18.051 -19.085 51.255 1.00 97.94 219 GLY A C 1
ATOM 1695 O O . GLY A 1 219 ? -17.952 -19.748 52.293 1.00 97.94 219 GLY A O 1
ATOM 1696 N N . MET A 1 220 ? -19.230 -18.726 50.741 1.00 98.31 220 MET A N 1
ATOM 1697 C CA . MET A 1 220 ? -20.517 -19.080 51.345 1.00 98.31 220 MET A CA 1
ATOM 1698 C C . MET A 1 220 ? -20.751 -20.594 51.355 1.00 98.31 220 MET A C 1
ATOM 1700 O O . MET A 1 220 ? -21.109 -21.143 52.396 1.00 98.31 220 MET A O 1
ATOM 1704 N N . GLU A 1 221 ? -20.486 -21.291 50.250 1.00 98.25 221 GLU A N 1
ATOM 1705 C CA . GLU A 1 221 ? -20.618 -22.753 50.159 1.00 98.25 221 GLU A CA 1
ATOM 1706 C C . GLU A 1 221 ? -19.726 -23.470 51.186 1.00 98.25 221 GLU A C 1
ATOM 1708 O O . GLU A 1 221 ? -20.170 -24.397 51.878 1.00 98.25 221 GLU A O 1
ATOM 1713 N N . ARG A 1 222 ? -18.487 -22.993 51.373 1.00 98.25 222 ARG A N 1
ATOM 1714 C CA . ARG A 1 222 ? -17.581 -23.501 52.416 1.00 98.25 222 ARG A CA 1
ATOM 1715 C C . ARG A 1 222 ? -18.124 -23.250 53.822 1.00 98.25 222 ARG A C 1
ATOM 1717 O O . ARG A 1 222 ? -18.022 -24.137 54.672 1.00 98.25 222 ARG A O 1
ATOM 1724 N N . ALA A 1 223 ? -18.687 -22.074 54.097 1.00 97.81 223 ALA A N 1
ATOM 1725 C CA . ALA A 1 223 ? -19.257 -21.749 55.406 1.00 97.81 223 ALA A CA 1
ATOM 1726 C C . ALA A 1 223 ? -20.481 -22.621 55.732 1.00 97.81 223 ALA A C 1
ATOM 1728 O O . ALA A 1 223 ? -20.550 -23.203 56.818 1.00 97.81 223 ALA A O 1
ATOM 1729 N N . ILE A 1 224 ? -21.391 -22.783 54.767 1.00 98.00 224 ILE A N 1
ATOM 1730 C CA . ILE A 1 224 ? -22.564 -23.659 54.881 1.00 98.00 224 ILE A CA 1
ATOM 1731 C C . ILE A 1 224 ? -22.114 -25.097 55.152 1.00 98.00 224 ILE A C 1
ATOM 1733 O O . ILE A 1 224 ? -22.568 -25.713 56.115 1.00 98.00 224 ILE A O 1
ATOM 1737 N N . SER A 1 225 ? -21.154 -25.609 54.379 1.00 98.19 225 SER A N 1
ATOM 1738 C CA . SER A 1 225 ? -20.622 -26.967 54.552 1.00 98.19 225 SER A CA 1
ATOM 1739 C C . SER A 1 225 ? -20.020 -27.190 55.945 1.00 98.19 225 SER A C 1
ATOM 1741 O O . SER A 1 225 ? -20.263 -28.221 56.577 1.00 98.19 225 SER A O 1
ATOM 1743 N N . ARG A 1 226 ? -19.275 -26.209 56.479 1.00 98.06 226 ARG A N 1
ATOM 1744 C CA . ARG A 1 226 ? -18.751 -26.267 57.857 1.00 98.06 226 ARG A CA 1
ATOM 1745 C C . ARG A 1 226 ? -19.877 -26.326 58.884 1.00 98.06 226 ARG A C 1
ATOM 1747 O O . ARG A 1 226 ? -19.779 -27.106 59.831 1.00 98.06 226 ARG A O 1
ATOM 1754 N N . GLN A 1 227 ? -20.926 -25.525 58.710 1.00 98.12 227 GLN A N 1
ATOM 1755 C CA . GLN A 1 227 ? -22.055 -25.508 59.636 1.00 98.12 227 GLN A CA 1
ATOM 1756 C C . GLN A 1 227 ? -22.840 -26.823 59.590 1.00 98.12 227 GLN A C 1
ATOM 1758 O O . GLN A 1 227 ? -23.119 -27.392 60.642 1.00 98.12 227 GLN A O 1
ATOM 1763 N N . LEU A 1 228 ? -23.105 -27.364 58.398 1.00 98.12 228 LEU A N 1
ATOM 1764 C CA . LEU A 1 228 ? -23.740 -28.674 58.230 1.00 98.12 228 LEU A CA 1
ATOM 1765 C C . LEU A 1 228 ? -22.929 -29.789 58.905 1.00 98.12 228 LEU A C 1
ATOM 1767 O O . LEU A 1 228 ? -23.499 -30.627 59.604 1.00 98.12 228 LEU A O 1
ATOM 1771 N N . ASN A 1 229 ? -21.598 -29.767 58.781 1.00 97.62 229 ASN A N 1
ATOM 1772 C CA . ASN A 1 229 ? -20.725 -30.720 59.469 1.00 97.62 229 ASN A CA 1
ATOM 1773 C C . ASN A 1 229 ? -20.783 -30.577 60.997 1.00 97.62 229 ASN A C 1
ATOM 1775 O O . ASN A 1 229 ? -20.881 -31.589 61.692 1.00 97.62 229 ASN A O 1
ATOM 1779 N N . LYS A 1 230 ? -20.781 -29.349 61.535 1.00 97.75 230 LYS A N 1
ATOM 1780 C CA . LYS A 1 230 ? -20.964 -29.114 62.980 1.00 97.75 230 LYS A CA 1
ATOM 1781 C C . LYS A 1 230 ? -22.304 -29.665 63.465 1.00 97.75 230 LYS A C 1
ATOM 1783 O O . LYS A 1 230 ? -22.327 -30.423 64.431 1.00 97.75 230 LYS A O 1
ATOM 1788 N N . THR A 1 231 ? -23.397 -29.363 62.765 1.00 97.38 231 THR A N 1
ATOM 1789 C CA . THR A 1 231 ? -24.736 -29.871 63.098 1.00 97.38 231 THR A CA 1
ATOM 1790 C C . THR A 1 231 ? -24.770 -31.396 63.073 1.00 97.38 231 THR A C 1
ATOM 1792 O O . THR A 1 231 ? -25.248 -32.019 64.018 1.00 97.38 231 THR A O 1
ATOM 1795 N N . LYS A 1 232 ? -24.191 -32.022 62.039 1.00 97.75 232 LYS A N 1
ATOM 1796 C CA . LYS A 1 232 ? -24.072 -33.483 61.941 1.00 97.75 232 LYS A CA 1
ATOM 1797 C C . LYS A 1 232 ? -23.323 -34.078 63.136 1.00 97.7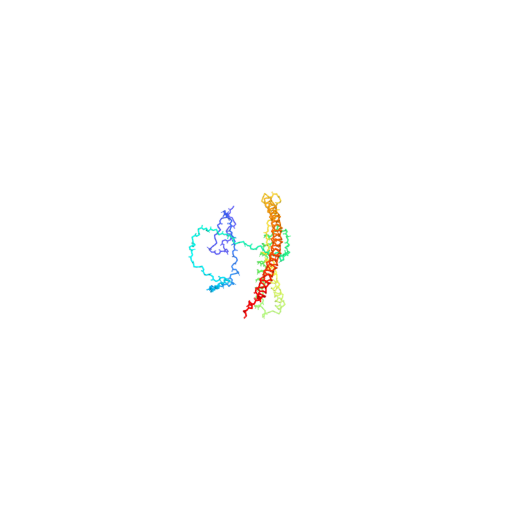5 232 LYS A C 1
ATOM 1799 O O . LYS A 1 232 ? -23.749 -35.103 63.667 1.00 97.75 232 LYS A O 1
ATOM 1804 N N . MET A 1 233 ? -22.231 -33.447 63.569 1.00 96.81 233 MET A N 1
ATOM 1805 C CA . MET A 1 233 ? -21.453 -33.896 64.728 1.00 96.81 233 MET A CA 1
ATOM 1806 C C . MET A 1 233 ? -22.242 -33.781 66.034 1.00 96.81 233 MET A C 1
ATOM 1808 O O . MET A 1 233 ? -22.285 -34.751 66.790 1.00 96.81 233 MET A O 1
ATOM 1812 N N . VAL A 1 234 ? -22.926 -32.655 66.261 1.00 96.94 234 VAL A N 1
ATOM 1813 C CA . VAL A 1 234 ? -23.798 -32.462 67.432 1.00 96.94 234 VAL A CA 1
ATOM 1814 C C . VAL A 1 234 ? -24.910 -33.513 67.457 1.00 96.94 234 VAL A C 1
ATOM 1816 O O . VAL A 1 234 ? -25.096 -34.183 68.468 1.00 96.94 234 VAL A O 1
ATOM 1819 N N . LEU A 1 235 ? -25.597 -33.745 66.333 1.00 96.06 235 LEU A N 1
ATOM 1820 C CA . LEU A 1 235 ? -26.642 -34.772 66.233 1.00 96.06 235 LEU A CA 1
ATOM 1821 C C . LEU A 1 235 ? -26.102 -36.182 66.519 1.00 96.06 235 LEU A C 1
ATOM 1823 O O . LEU A 1 235 ? -26.745 -36.964 67.223 1.00 96.06 235 LEU A O 1
ATOM 1827 N N . LYS A 1 236 ? -24.909 -36.513 66.008 1.00 95.62 236 LYS A N 1
ATOM 1828 C CA . LYS A 1 236 ? -24.248 -37.799 66.276 1.00 95.62 236 LYS A CA 1
ATOM 1829 C C . LYS A 1 236 ? -23.920 -37.960 67.762 1.00 95.62 236 LYS A C 1
ATOM 1831 O O . LYS A 1 236 ? -24.145 -39.038 68.309 1.00 95.62 236 LYS A O 1
ATOM 1836 N N . GLN A 1 237 ? -23.427 -36.906 68.410 1.00 95.19 237 GLN A N 1
ATOM 1837 C CA . GLN A 1 237 ? -23.117 -36.911 69.838 1.00 95.19 237 GLN A CA 1
ATOM 1838 C C . GLN A 1 237 ? -24.380 -37.076 70.687 1.00 95.19 237 GLN A C 1
ATOM 1840 O O . GLN A 1 237 ? -24.420 -37.959 71.539 1.00 95.19 237 GLN A O 1
ATOM 1845 N N . THR A 1 238 ? -25.440 -36.311 70.416 1.00 94.50 238 THR A N 1
ATOM 1846 C CA . THR A 1 238 ? -26.717 -36.429 71.136 1.00 94.50 238 THR A CA 1
ATOM 1847 C C . THR A 1 238 ? -27.320 -37.825 70.989 1.00 94.50 238 THR A C 1
ATOM 1849 O O . THR A 1 238 ? -27.757 -38.417 71.974 1.00 94.50 238 THR A O 1
ATOM 1852 N N . ARG A 1 239 ? -27.279 -38.405 69.781 1.00 91.38 239 ARG A N 1
ATOM 1853 C CA . ARG A 1 239 ? -27.705 -39.794 69.554 1.00 91.38 239 ARG A CA 1
ATOM 1854 C C . ARG A 1 239 ? -26.852 -40.791 70.342 1.00 91.38 239 ARG A C 1
ATOM 1856 O O . ARG A 1 239 ? -27.394 -41.730 70.917 1.00 91.38 239 ARG A O 1
ATOM 1863 N N . GLY A 1 240 ? -25.534 -40.591 70.377 1.00 90.00 240 GLY A N 1
ATOM 1864 C CA . GLY A 1 240 ? -24.623 -41.387 71.202 1.00 90.00 240 GLY A CA 1
ATOM 1865 C C . GLY A 1 240 ? -24.997 -41.329 72.684 1.00 90.00 240 GLY A C 1
ATOM 1866 O O . GLY A 1 240 ? -25.150 -42.373 73.313 1.00 90.00 240 GLY A O 1
ATOM 1867 N N . ASN A 1 241 ? -25.239 -40.128 73.211 1.00 89.69 241 ASN A N 1
ATOM 1868 C CA . ASN A 1 241 ? -25.639 -39.915 74.602 1.00 89.69 241 ASN A CA 1
ATOM 1869 C C . ASN A 1 241 ? -26.963 -40.620 74.937 1.00 89.69 241 ASN A C 1
ATOM 1871 O O . ASN A 1 241 ? -27.048 -41.301 75.956 1.00 89.69 241 ASN A O 1
ATOM 1875 N N . LEU A 1 242 ? -27.972 -40.521 74.061 1.00 88.00 242 LEU A N 1
ATOM 1876 C CA . LEU A 1 242 ? -29.255 -41.217 74.226 1.00 88.00 242 LEU A CA 1
ATOM 1877 C C . LEU A 1 242 ? -29.092 -42.742 74.257 1.00 88.00 242 LEU A C 1
ATOM 1879 O O . LEU A 1 242 ? -29.687 -43.410 75.098 1.00 88.00 242 LEU A O 1
ATOM 1883 N N . ASN A 1 243 ? -28.258 -43.300 73.377 1.00 84.38 243 ASN A N 1
ATOM 1884 C CA . ASN A 1 243 ? -27.994 -44.738 73.358 1.00 84.38 243 ASN A CA 1
ATOM 1885 C C . ASN A 1 243 ? -27.279 -45.215 74.635 1.00 84.38 243 ASN A C 1
ATOM 1887 O O . ASN A 1 243 ? -27.573 -46.300 75.129 1.00 84.38 243 ASN A O 1
ATOM 1891 N N . VAL A 1 244 ? -26.356 -44.414 75.182 1.00 82.12 244 VAL A N 1
ATOM 1892 C CA . VAL A 1 244 ? -25.670 -44.727 76.448 1.00 82.12 244 VAL A CA 1
ATOM 1893 C C . VAL A 1 244 ? -26.639 -44.682 77.627 1.00 82.12 244 VAL A C 1
ATOM 1895 O O . VAL A 1 244 ? -26.579 -45.567 78.474 1.00 82.12 244 VAL A O 1
ATOM 1898 N N . LEU A 1 245 ? -27.537 -43.691 77.673 1.00 73.25 245 LEU A N 1
ATOM 1899 C CA . LEU A 1 245 ? -28.578 -43.610 78.702 1.00 73.25 245 LEU A CA 1
ATOM 1900 C C . LEU A 1 245 ? -29.498 -44.835 78.655 1.00 73.25 245 LEU A C 1
ATOM 1902 O O . LEU A 1 245 ? -29.684 -45.489 79.673 1.00 73.25 245 LEU A O 1
ATOM 1906 N N . ARG A 1 246 ? -29.968 -45.216 77.463 1.00 74.38 246 ARG A N 1
ATOM 1907 C CA . ARG A 1 246 ? -30.828 -46.393 77.264 1.00 74.38 246 ARG A CA 1
ATOM 1908 C C . ARG A 1 246 ? -30.171 -47.716 77.675 1.00 74.38 246 ARG A C 1
ATOM 1910 O O . ARG A 1 246 ? -30.845 -48.628 78.131 1.00 74.38 246 ARG A O 1
ATOM 1917 N N . ASN A 1 247 ? -28.857 -47.845 77.500 1.00 70.88 247 ASN A N 1
ATOM 1918 C CA . ASN A 1 247 ? -28.118 -49.054 77.879 1.00 70.88 247 ASN A CA 1
ATOM 1919 C C . ASN A 1 247 ? -27.724 -49.088 79.369 1.00 70.88 247 ASN A C 1
ATOM 1921 O O . ASN A 1 247 ? -27.152 -50.081 79.814 1.00 70.88 247 ASN A O 1
ATOM 1925 N N . LYS A 1 248 ? -27.988 -48.013 80.125 1.00 63.56 248 LYS A N 1
ATOM 1926 C CA . LYS A 1 248 ? -27.712 -47.910 81.566 1.00 63.56 248 LYS A CA 1
ATOM 1927 C C . LYS A 1 248 ? -28.935 -48.164 82.449 1.00 63.56 248 LYS A C 1
ATOM 1929 O O . LYS A 1 248 ? -28.776 -48.170 83.668 1.00 63.56 248 LYS A O 1
ATOM 1934 N N . ASP A 1 249 ? -30.112 -48.405 81.873 1.00 56.75 249 ASP A N 1
ATOM 1935 C CA . ASP A 1 249 ? -31.277 -48.829 82.649 1.00 56.75 249 ASP A CA 1
ATOM 1936 C C . ASP A 1 249 ? -30.983 -50.194 83.313 1.00 56.75 249 ASP A C 1
ATOM 1938 O O . ASP A 1 249 ? -30.656 -51.160 82.611 1.00 56.75 249 ASP A O 1
ATOM 1942 N N . PRO A 1 250 ? -31.043 -50.311 84.656 1.00 53.25 250 PRO A N 1
ATOM 1943 C CA . PRO A 1 250 ? -30.765 -51.569 85.332 1.00 53.25 250 PRO A CA 1
ATOM 1944 C C . PRO A 1 250 ? -31.859 -52.588 84.996 1.00 53.25 250 PRO A C 1
ATOM 1946 O O . PRO A 1 250 ? -33.054 -52.294 85.070 1.00 53.25 250 PRO A O 1
ATOM 1949 N N . LYS A 1 251 ? -31.449 -53.816 84.646 1.00 58.12 251 LYS A N 1
ATOM 1950 C CA . LYS A 1 251 ? -32.355 -54.974 84.630 1.00 58.12 251 LYS A CA 1
ATOM 1951 C C . LYS A 1 251 ? -33.093 -55.017 85.977 1.00 58.12 251 LYS A C 1
ATOM 1953 O O . LYS A 1 251 ? -32.412 -54.975 87.000 1.00 58.12 251 LYS A O 1
ATOM 1958 N N . PRO A 1 252 ? -34.432 -55.135 86.001 1.00 51.16 252 PRO A N 1
ATOM 1959 C CA . PRO A 1 252 ? -35.148 -55.264 87.259 1.00 51.16 252 PRO A CA 1
ATOM 1960 C C . PRO A 1 252 ? -34.706 -56.563 87.938 1.00 51.16 252 PRO A C 1
ATOM 1962 O O . PRO A 1 252 ? -34.809 -57.640 87.341 1.00 51.16 252 PRO A O 1
ATOM 1965 N N . GLU A 1 253 ? -34.183 -56.450 89.160 1.00 49.41 253 GLU A N 1
ATOM 1966 C CA . GLU A 1 253 ? -33.922 -57.592 90.033 1.00 49.41 253 GLU A CA 1
ATOM 1967 C C . GLU A 1 253 ? -35.217 -58.402 90.170 1.00 49.41 253 GLU A C 1
ATOM 1969 O O . GLU A 1 253 ? -36.244 -57.920 90.655 1.00 49.41 253 GLU A O 1
ATOM 1974 N N . LYS A 1 254 ? -35.187 -59.642 89.675 1.00 49.03 254 LYS A N 1
ATOM 1975 C CA . LYS A 1 254 ? -36.211 -60.630 89.996 1.00 49.03 254 LYS A CA 1
ATOM 1976 C C . LYS A 1 254 ? -35.909 -61.152 91.400 1.00 49.03 254 LYS A C 1
ATOM 1978 O O . LYS A 1 254 ? -34.830 -61.699 91.592 1.00 49.03 254 LYS A O 1
ATOM 1983 N N . LYS A 1 255 ? -36.890 -60.915 92.282 1.00 40.34 255 LYS A N 1
ATOM 1984 C CA . LYS A 1 255 ? -37.219 -61.558 93.569 1.00 40.34 255 LYS A CA 1
ATOM 1985 C C . LYS A 1 255 ? -36.260 -62.624 94.085 1.00 40.34 255 LYS A C 1
ATOM 1987 O O . LYS A 1 255 ? -36.097 -63.643 93.379 1.00 40.34 255 LYS A O 1
#

Solvent-accessible surface area (backbone atoms only — not comparable to full-atom values): 16438 Å² total; per-residue (Å²): 139,85,78,82,65,74,79,54,62,85,78,53,70,101,81,78,76,88,78,76,96,73,89,83,86,90,78,85,77,79,70,88,85,72,87,81,80,82,87,82,83,90,78,95,73,89,77,88,82,83,64,103,76,82,77,86,86,80,86,80,84,89,89,78,94,73,93,73,87,71,78,79,78,76,74,74,78,72,98,76,71,86,73,88,73,87,86,74,92,65,92,52,56,68,57,52,53,50,52,41,53,53,48,42,55,51,36,53,52,49,35,51,52,41,50,52,53,48,52,54,45,63,73,49,40,92,77,42,82,71,46,59,62,57,48,51,54,40,53,50,51,36,53,50,32,52,52,54,39,51,54,39,50,54,49,49,53,55,59,70,65,59,84,86,69,83,78,80,48,89,83,38,68,68,47,50,49,51,52,50,52,53,48,52,53,51,54,50,50,51,52,51,51,52,50,51,52,50,52,52,52,54,50,50,53,51,51,51,51,51,50,54,50,50,53,51,49,55,51,49,54,52,51,52,53,53,50,54,52,50,51,52,50,53,52,51,50,54,51,50,51,53,54,53,56,66,71,61,63,75,79,80,83,78,128

InterPro domains:
  IPR052593 Microtubule-associated AKAP9-binding protein [PTHR46501] (92-243)
  IPR060527 Myomegalin-like, C-terminal [PF26710] (87-217)

Foldseek 3Di:
DPPPPVVCPVPDDDPDDDDDPDDDDDDPDDDPPPPDDDDDDDDDDDDDDDDPPDDDDDDDDDPDDDPDPDPPDPPDPPPPDPPPDDDDDDPCLVVVLVVLVVVLVVLVVVLVVLVVVLVVLVVVVVPDPVSVVVNVVSVVVNVVSVVVNVVSVVVSVVSVPDDDDPDDDPPDPVSVVVVVVVVVVVVVVVVVVVVVVVVVVVVVVVVVVVVVVVVVVVVVVVVVVVVVVVVVVVVVVVVVVVVVVVVPPDDPDDD